Protein AF-A0A7C5LNJ9-F1 (afdb_monomer_lite)

pLDDT: mean 78.67, std 21.09, range [28.84, 98.12]

Sequence (263 aa):
MKFLCVFLTMMSAAAIAAPLPAHPRLLLDQQDIQALQQRIAQQPWKETWAACKKVVDKSLSQPVELPPRGGNWSHNYVCPQHGGRVASQSLSEASWLIPMAQGTDLIWDVLPADQRRAVEEKLFRPTLNVVILSSTRGIHNIRCWLNSAIGSVECLLGNERLIQMAIDDPKRGFRQQIQQGVRDDGMWFEGAGGYHFYTIRGLWPLAEAARLGGAIFTYLVGQFVDRTGYVPVFGAVGLLAVVACFGLFTLVGRVERMELPRL

Structure (mmCIF, N/CA/C/O backbone):
data_AF-A0A7C5LNJ9-F1
#
_entry.id   AF-A0A7C5LNJ9-F1
#
loop_
_atom_site.group_PDB
_atom_site.id
_atom_site.type_symbol
_atom_site.label_atom_id
_atom_site.label_alt_id
_atom_site.label_comp_id
_atom_site.label_asym_id
_atom_site.label_entity_id
_atom_site.label_seq_id
_atom_site.pdbx_PDB_ins_code
_atom_site.Cartn_x
_atom_site.Cartn_y
_atom_site.Cartn_z
_atom_site.occupancy
_atom_site.B_iso_or_equiv
_atom_site.auth_seq_id
_atom_site.auth_comp_id
_atom_site.auth_asym_id
_atom_site.auth_atom_id
_atom_site.pdbx_PDB_model_num
ATOM 1 N N . MET A 1 1 ? -7.351 -23.257 -39.198 1.00 39.72 1 MET A N 1
ATOM 2 C CA . MET A 1 1 ? -6.298 -22.984 -38.187 1.00 39.72 1 MET A CA 1
ATOM 3 C C . MET A 1 1 ? -6.013 -21.499 -37.946 1.00 39.72 1 MET A C 1
ATOM 5 O O . MET A 1 1 ? -5.884 -21.143 -36.788 1.00 39.72 1 MET A O 1
ATOM 9 N N . LYS A 1 2 ? -5.979 -20.606 -38.952 1.00 29.70 2 LYS A N 1
ATOM 10 C CA . LYS A 1 2 ? -5.755 -19.157 -38.713 1.00 29.70 2 LYS A CA 1
ATOM 11 C C . LYS A 1 2 ? -6.945 -18.402 -38.084 1.00 29.70 2 LYS A C 1
ATOM 13 O O . LYS A 1 2 ? -6.723 -17.462 -37.337 1.00 29.70 2 LYS A O 1
ATOM 18 N N . PHE A 1 3 ? -8.184 -18.857 -38.294 1.00 28.84 3 PHE A N 1
ATOM 19 C CA . PHE A 1 3 ? -9.383 -18.250 -37.685 1.00 28.84 3 PHE A CA 1
ATOM 20 C C . PHE A 1 3 ? -9.575 -18.583 -36.193 1.00 28.84 3 PHE A C 1
ATOM 22 O O . PHE A 1 3 ? -10.182 -17.803 -35.467 1.00 28.84 3 PHE A O 1
ATOM 29 N N . LEU A 1 4 ? -9.004 -19.694 -35.709 1.00 29.72 4 LEU A N 1
ATOM 30 C CA . LEU A 1 4 ? -9.118 -20.111 -34.305 1.00 29.72 4 LEU A CA 1
ATOM 31 C C . LEU A 1 4 ? -8.190 -19.288 -33.387 1.00 29.72 4 LEU A C 1
ATOM 33 O O . LEU A 1 4 ? -8.559 -18.975 -32.262 1.00 29.72 4 LEU A O 1
ATOM 37 N N . CYS A 1 5 ? -7.025 -18.853 -33.889 1.00 30.41 5 CYS A N 1
ATOM 38 C CA . CYS A 1 5 ? -6.107 -17.978 -33.147 1.00 30.41 5 CYS A CA 1
ATOM 39 C C . CYS A 1 5 ? -6.650 -16.559 -32.930 1.00 30.41 5 CYS A C 1
ATOM 41 O O . CYS A 1 5 ? -6.329 -15.953 -31.911 1.00 30.41 5 CYS A O 1
ATOM 43 N N . VAL A 1 6 ? -7.471 -16.038 -33.850 1.00 33.22 6 VAL A N 1
ATOM 44 C CA . VAL A 1 6 ? -8.041 -14.679 -33.757 1.00 33.22 6 VAL A CA 1
ATOM 45 C C . VAL A 1 6 ? -9.213 -14.629 -32.767 1.00 33.22 6 VAL A C 1
ATOM 47 O O . VAL A 1 6 ? -9.367 -13.654 -32.039 1.00 33.22 6 VAL A O 1
ATOM 50 N N . PHE A 1 7 ? -9.991 -15.710 -32.654 1.00 30.66 7 PHE A N 1
ATOM 51 C CA . PHE A 1 7 ? -11.076 -15.802 -31.668 1.00 30.66 7 PHE A CA 1
ATOM 52 C C . PHE A 1 7 ? -10.556 -15.990 -30.228 1.00 30.66 7 PHE A C 1
ATOM 54 O O . PHE A 1 7 ? -11.103 -15.420 -29.285 1.00 30.66 7 PHE A O 1
ATOM 61 N N . LEU A 1 8 ? -9.448 -16.723 -30.052 1.00 31.28 8 LEU A N 1
ATOM 62 C CA . LEU A 1 8 ? -8.811 -16.945 -28.745 1.00 31.28 8 LEU A CA 1
ATOM 63 C C . LEU A 1 8 ? -8.083 -15.711 -28.191 1.00 31.28 8 LEU A C 1
ATOM 65 O O . LEU A 1 8 ? -8.038 -15.530 -26.976 1.00 31.28 8 LEU A O 1
ATOM 69 N N . THR A 1 9 ? -7.572 -14.825 -29.053 1.00 31.84 9 THR A N 1
ATOM 70 C CA . THR A 1 9 ? -7.024 -13.533 -28.599 1.00 31.84 9 THR A CA 1
ATOM 71 C C . THR A 1 9 ? -8.123 -12.581 -28.123 1.00 31.84 9 THR A C 1
ATOM 73 O O . THR A 1 9 ? -7.869 -11.776 -27.232 1.00 31.84 9 THR A O 1
ATOM 76 N N . MET A 1 10 ? -9.356 -12.711 -28.628 1.00 29.50 10 MET A N 1
ATOM 77 C CA . MET A 1 10 ? -10.491 -11.909 -28.158 1.00 29.50 10 MET A CA 1
ATOM 78 C C . MET A 1 10 ? -11.104 -12.406 -26.841 1.00 29.50 10 MET A C 1
ATOM 80 O O . MET A 1 10 ? -11.533 -11.582 -26.040 1.00 29.50 10 MET A O 1
ATOM 84 N N . MET A 1 11 ? -11.086 -13.711 -26.542 1.00 30.23 11 MET A N 1
ATOM 85 C CA . MET A 1 11 ? -11.592 -14.212 -25.249 1.00 30.23 11 MET A CA 1
ATOM 86 C C . MET A 1 11 ? -10.599 -14.066 -24.087 1.00 30.23 11 MET A C 1
ATOM 88 O O . MET A 1 11 ? -11.022 -14.013 -22.937 1.00 30.23 11 MET A O 1
ATOM 92 N N . SER A 1 12 ? -9.299 -13.904 -24.363 1.00 35.78 12 SER A N 1
ATOM 93 C CA . SER A 1 12 ? -8.329 -13.436 -23.357 1.00 35.78 12 SER A CA 1
ATOM 94 C C . SER A 1 12 ? -8.538 -11.964 -22.974 1.00 35.78 12 SER A C 1
ATOM 96 O O . SER A 1 12 ? -8.048 -11.538 -21.931 1.00 35.78 12 SER A O 1
ATOM 98 N N . ALA A 1 13 ? -9.230 -11.185 -23.810 1.00 32.00 13 ALA A N 1
ATOM 99 C CA . ALA A 1 13 ? -9.479 -9.759 -23.598 1.00 32.00 13 ALA A CA 1
ATOM 100 C C . ALA A 1 13 ? -10.818 -9.475 -22.892 1.00 32.00 13 ALA A C 1
ATOM 102 O O . ALA A 1 13 ? -11.134 -8.321 -22.621 1.00 32.00 13 ALA A O 1
ATOM 103 N N . ALA A 1 14 ? -11.593 -10.515 -22.576 1.00 34.47 14 ALA A N 1
ATOM 104 C CA . ALA A 1 14 ? -12.888 -10.401 -21.918 1.00 34.47 14 ALA A CA 1
ATOM 105 C C . ALA A 1 14 ? -12.981 -11.319 -20.692 1.00 34.47 14 ALA A C 1
ATOM 107 O O . ALA A 1 14 ? -14.013 -11.934 -20.433 1.00 34.47 14 ALA A O 1
ATOM 108 N N . ALA A 1 15 ? -11.925 -11.368 -19.876 1.00 39.75 15 ALA A N 1
ATOM 109 C CA . ALA A 1 15 ? -12.198 -11.376 -18.448 1.00 39.75 15 ALA A CA 1
ATOM 110 C C . ALA A 1 15 ? -12.811 -10.002 -18.171 1.00 39.75 15 ALA A C 1
ATOM 112 O O . ALA A 1 15 ? -12.084 -9.020 -18.044 1.00 39.75 15 ALA A O 1
ATOM 113 N N . ILE A 1 16 ? -14.145 -9.908 -18.204 1.00 39.12 16 ILE A N 1
ATOM 114 C CA . ILE A 1 16 ? -14.845 -8.778 -17.596 1.00 39.12 16 ILE A CA 1
ATOM 115 C C . ILE A 1 16 ? -14.271 -8.734 -16.188 1.00 39.12 16 ILE A C 1
ATOM 117 O O . ILE A 1 16 ? -14.499 -9.667 -15.414 1.00 39.12 16 ILE A O 1
ATOM 121 N N . ALA A 1 17 ? -13.407 -7.754 -15.920 1.00 54.16 17 ALA A N 1
ATOM 122 C CA . ALA A 1 17 ? -12.852 -7.563 -14.600 1.00 54.16 17 ALA A CA 1
ATOM 123 C C . ALA A 1 17 ? -14.065 -7.469 -13.682 1.00 54.16 17 ALA A C 1
ATOM 125 O O . ALA A 1 17 ? -14.939 -6.621 -13.879 1.00 54.16 17 ALA A O 1
ATOM 126 N N . ALA A 1 18 ? -14.212 -8.451 -12.792 1.00 60.34 18 ALA A N 1
ATOM 127 C CA . ALA A 1 18 ? -15.283 -8.396 -11.821 1.00 60.34 18 ALA A CA 1
ATOM 128 C C . ALA A 1 18 ? -15.135 -7.051 -11.097 1.00 60.34 18 ALA A C 1
ATOM 130 O O . ALA A 1 18 ? -14.002 -6.690 -10.757 1.00 60.34 18 ALA A O 1
ATOM 131 N N . PRO A 1 19 ? -16.229 -6.294 -10.906 1.00 73.44 19 PRO A N 1
ATOM 132 C CA . PRO A 1 19 ? -16.136 -5.015 -10.228 1.00 73.44 19 PRO A CA 1
ATOM 133 C C . PRO A 1 19 ? -15.469 -5.234 -8.871 1.00 73.44 19 PRO A C 1
ATOM 135 O O . PRO A 1 19 ? -15.757 -6.221 -8.186 1.00 73.44 19 PRO A O 1
ATOM 138 N N . LEU A 1 20 ? -14.561 -4.329 -8.499 1.00 85.25 20 LEU A N 1
ATOM 139 C CA . LEU A 1 20 ? -13.867 -4.419 -7.218 1.00 85.25 20 LEU A CA 1
ATOM 140 C C . LEU A 1 20 ? -14.896 -4.547 -6.070 1.00 85.25 20 LEU A C 1
ATOM 142 O O . LEU A 1 20 ? -15.899 -3.824 -6.091 1.00 85.25 20 LEU A O 1
ATOM 146 N N . PRO A 1 21 ? -14.659 -5.406 -5.059 1.00 89.88 21 PRO A N 1
ATOM 147 C CA . PRO A 1 21 ? -15.588 -5.619 -3.939 1.00 89.88 21 PRO A CA 1
ATOM 148 C C . PRO A 1 21 ? -15.904 -4.349 -3.144 1.00 89.88 21 PRO A C 1
ATOM 150 O O . PRO A 1 21 ? -15.261 -3.328 -3.333 1.00 89.88 21 PRO A O 1
ATOM 153 N N . ALA A 1 22 ? -16.878 -4.370 -2.237 1.00 92.31 22 ALA A N 1
ATOM 154 C CA . ALA A 1 22 ? -17.126 -3.212 -1.371 1.00 92.31 22 ALA A CA 1
ATOM 155 C C . ALA A 1 22 ? -15.908 -2.891 -0.481 1.00 92.31 22 ALA A C 1
ATOM 157 O O . ALA A 1 22 ? -15.081 -3.763 -0.220 1.00 92.31 22 ALA A O 1
ATOM 158 N N . HIS A 1 23 ? -15.806 -1.644 -0.020 1.00 94.56 23 HIS A N 1
ATOM 159 C CA . HIS A 1 23 ? -14.820 -1.275 0.991 1.00 94.56 23 HIS A CA 1
ATOM 160 C C . HIS A 1 23 ? -15.184 -1.895 2.355 1.00 94.56 23 HIS A C 1
ATOM 162 O O . HIS A 1 23 ? -16.368 -2.098 2.630 1.00 94.56 23 HIS A O 1
ATOM 168 N N . PRO A 1 24 ? -14.198 -2.171 3.223 1.00 96.19 24 PRO A N 1
ATOM 169 C CA . PRO A 1 24 ? -12.765 -2.147 2.941 1.00 96.19 24 PRO A CA 1
ATOM 170 C C . PRO A 1 24 ? -12.332 -3.358 2.100 1.00 96.19 24 PRO A C 1
ATOM 172 O O . PRO A 1 24 ? -12.952 -4.418 2.136 1.00 96.19 24 PRO A O 1
ATOM 175 N N . ARG A 1 25 ? -11.283 -3.171 1.298 1.00 94.38 25 ARG A N 1
ATOM 176 C CA . ARG A 1 25 ? -10.796 -4.149 0.306 1.00 94.38 25 ARG A CA 1
ATOM 177 C C . ARG A 1 25 ? -9.285 -4.122 0.079 1.00 94.38 25 ARG A C 1
ATOM 179 O O . ARG A 1 25 ? -8.807 -4.717 -0.885 1.00 94.38 25 ARG A O 1
ATOM 186 N N . LEU A 1 26 ? -8.524 -3.404 0.906 1.00 94.62 26 LEU A N 1
ATOM 187 C CA . LEU A 1 26 ? -7.066 -3.321 0.768 1.00 94.62 26 LEU A CA 1
ATOM 188 C C . LEU A 1 26 ? -6.322 -4.253 1.716 1.00 94.62 26 LEU A C 1
ATOM 190 O O . LEU A 1 26 ? -5.523 -5.074 1.276 1.00 94.62 26 LEU A O 1
ATOM 194 N N . LEU A 1 27 ? -6.534 -4.076 3.020 1.00 93.31 27 LEU A N 1
ATOM 195 C CA . LEU A 1 27 ? -5.841 -4.839 4.063 1.00 93.31 27 LEU A CA 1
ATOM 196 C C . LEU A 1 27 ? -6.751 -5.881 4.712 1.00 93.31 27 LEU A C 1
ATOM 198 O O . LEU A 1 27 ? -6.284 -6.951 5.085 1.00 93.31 27 LEU A O 1
ATOM 202 N N . LEU A 1 28 ? -8.022 -5.527 4.883 1.00 93.12 28 LEU A N 1
ATOM 203 C CA . LEU A 1 28 ? -9.054 -6.328 5.524 1.00 93.12 28 LEU A CA 1
ATOM 204 C C . LEU A 1 28 ? -10.323 -6.170 4.697 1.00 93.12 28 LEU A C 1
ATOM 206 O O . LEU A 1 28 ? -10.587 -5.071 4.208 1.00 93.12 28 LEU A O 1
ATOM 210 N N . ASP A 1 29 ? -11.108 -7.231 4.592 1.00 93.38 29 ASP A N 1
ATOM 211 C CA . ASP A 1 29 ? -12.514 -7.119 4.224 1.00 93.38 29 ASP A CA 1
ATOM 212 C C . ASP A 1 29 ? -13.430 -7.082 5.464 1.00 93.38 29 ASP A C 1
ATOM 214 O O . ASP A 1 29 ? -12.991 -7.058 6.621 1.00 93.38 29 ASP A O 1
ATOM 218 N N . GLN A 1 30 ? -14.742 -7.061 5.231 1.00 91.94 30 GLN A N 1
ATOM 219 C CA . GLN A 1 30 ? -15.727 -7.042 6.309 1.00 91.94 30 GLN A CA 1
ATOM 220 C C . GLN A 1 30 ? -15.689 -8.308 7.186 1.00 91.94 30 GLN A C 1
ATOM 222 O O . GLN A 1 30 ? -15.983 -8.227 8.383 1.00 91.94 30 GLN A O 1
ATOM 227 N N . GLN A 1 31 ? -15.339 -9.467 6.619 1.00 92.06 31 GLN A N 1
ATOM 228 C CA . GLN A 1 31 ? -15.215 -10.722 7.364 1.00 92.06 31 GLN A CA 1
ATOM 229 C C . GLN A 1 31 ? -13.959 -10.694 8.235 1.00 92.06 31 GLN A C 1
ATOM 231 O O . GLN A 1 31 ? -14.024 -11.034 9.418 1.00 92.06 31 GLN A O 1
ATOM 236 N N . ASP A 1 32 ? -12.846 -10.203 7.689 1.00 93.12 32 ASP A N 1
ATOM 237 C CA . ASP A 1 32 ? -11.594 -10.003 8.411 1.00 93.12 32 ASP A CA 1
ATOM 238 C C . ASP A 1 32 ? -11.789 -9.061 9.612 1.00 93.12 32 ASP A C 1
ATOM 240 O O . ASP A 1 32 ? -11.295 -9.340 10.707 1.00 93.12 32 ASP A O 1
ATOM 244 N N . ILE A 1 33 ? -12.566 -7.979 9.459 1.00 94.31 33 ILE A N 1
ATOM 245 C CA . ILE A 1 33 ? -12.902 -7.065 10.565 1.00 94.31 33 ILE A CA 1
ATOM 246 C C . ILE A 1 33 ? -13.693 -7.780 11.664 1.00 94.31 33 ILE A C 1
ATOM 248 O O . ILE A 1 33 ? -13.371 -7.632 12.845 1.00 94.31 33 ILE A O 1
ATOM 252 N N . GLN A 1 34 ? -14.713 -8.561 11.303 1.00 94.88 34 GLN A N 1
ATOM 253 C CA . GLN A 1 34 ? -15.512 -9.313 12.276 1.00 94.88 34 GLN A CA 1
ATOM 254 C C . GLN A 1 34 ? -14.654 -10.343 13.024 1.00 94.88 34 GLN A C 1
ATOM 256 O O . GLN A 1 34 ? -14.719 -10.437 14.253 1.00 94.88 34 GLN A O 1
ATOM 261 N N . ALA A 1 35 ? -13.800 -11.073 12.303 1.00 94.44 35 ALA A N 1
ATOM 262 C CA . ALA A 1 35 ? -12.869 -12.030 12.890 1.00 94.44 35 ALA A CA 1
ATOM 263 C C . ALA A 1 35 ? -11.857 -11.339 13.821 1.00 94.44 35 ALA A C 1
ATOM 265 O O . ALA A 1 35 ? -11.581 -11.826 14.922 1.00 94.44 35 ALA A O 1
ATOM 266 N N . LEU A 1 36 ? -11.342 -10.170 13.424 1.00 94.12 36 LEU A N 1
ATOM 267 C CA . LEU A 1 36 ? -10.431 -9.378 14.243 1.00 94.12 36 LEU A CA 1
ATOM 268 C C . LEU A 1 36 ? -11.104 -8.921 15.540 1.00 94.12 36 LEU A C 1
ATOM 270 O O . LEU A 1 36 ? -10.515 -9.091 16.605 1.00 94.12 36 LEU A O 1
ATOM 274 N N . GLN A 1 37 ? -12.339 -8.412 15.476 1.00 95.38 37 GLN A N 1
ATOM 275 C CA . GLN A 1 37 ? -13.115 -7.995 16.652 1.00 95.38 37 GLN A CA 1
ATOM 276 C C . GLN A 1 37 ? -13.315 -9.137 17.657 1.00 95.38 37 GLN A C 1
ATOM 278 O O . GLN A 1 37 ? -13.164 -8.938 18.864 1.00 95.38 37 GLN A O 1
ATOM 283 N N . GLN A 1 38 ? -13.602 -10.346 17.171 1.00 95.31 38 GLN A N 1
ATOM 284 C CA . GLN A 1 38 ? -13.718 -11.528 18.027 1.00 95.31 38 GLN A CA 1
ATOM 285 C C . GLN A 1 38 ? -12.373 -11.894 18.663 1.00 95.31 38 GLN A C 1
ATOM 287 O O . GLN A 1 38 ? -12.304 -12.176 19.860 1.00 95.31 38 GLN A O 1
ATOM 292 N N . ARG A 1 39 ? -11.290 -11.848 17.881 1.00 95.06 39 ARG A N 1
ATOM 293 C CA . ARG A 1 39 ? -9.946 -12.211 18.337 1.00 95.06 39 ARG A CA 1
ATOM 294 C C . ARG A 1 39 ? -9.413 -11.258 19.402 1.00 95.06 39 ARG A C 1
ATOM 296 O O . ARG A 1 39 ? -8.892 -11.722 20.410 1.00 95.06 39 ARG A O 1
ATOM 303 N N . ILE A 1 40 ? -9.567 -9.945 19.218 1.00 95.94 40 ILE A N 1
ATOM 304 C CA . ILE A 1 40 ? -9.085 -8.938 20.183 1.00 95.94 40 ILE A CA 1
ATOM 305 C C . ILE A 1 40 ? -9.866 -8.945 21.501 1.00 95.94 40 ILE A C 1
ATOM 307 O O . ILE A 1 40 ? -9.401 -8.384 22.487 1.00 95.94 40 ILE A O 1
ATOM 311 N N . ALA A 1 41 ? -11.042 -9.576 21.552 1.00 94.19 41 ALA A N 1
ATOM 312 C CA . ALA A 1 41 ? -11.776 -9.760 22.800 1.00 94.19 41 ALA A CA 1
ATOM 313 C C . ALA A 1 41 ? -11.189 -10.887 23.675 1.00 94.19 41 ALA A C 1
ATOM 315 O O . ALA A 1 41 ? -11.512 -10.971 24.863 1.00 94.19 41 ALA A O 1
ATOM 316 N N . GLN A 1 42 ? -10.329 -11.740 23.107 1.00 94.81 42 GLN A N 1
ATOM 317 C CA . GLN A 1 42 ? -9.799 -12.951 23.734 1.00 94.81 42 GLN A CA 1
ATOM 318 C C . GLN A 1 42 ? -8.306 -12.829 24.076 1.00 94.81 42 GLN A C 1
ATOM 320 O O . GLN A 1 42 ? -7.551 -12.071 23.467 1.00 94.81 42 GLN A O 1
ATOM 325 N N . GLN A 1 43 ? -7.861 -13.609 25.059 1.00 92.62 43 GLN A N 1
ATOM 326 C CA . GLN A 1 43 ? -6.449 -13.733 25.433 1.00 92.62 43 GLN A CA 1
ATOM 327 C C . GLN A 1 43 ? -5.653 -14.477 24.340 1.00 92.62 43 GLN A C 1
ATOM 329 O O . GLN A 1 43 ? -6.191 -15.414 23.748 1.00 92.62 43 GLN A O 1
ATOM 334 N N . PRO A 1 44 ? -4.386 -14.114 24.058 1.00 90.31 44 PRO A N 1
ATOM 335 C CA . PRO A 1 44 ? -3.597 -13.033 24.670 1.00 90.31 44 PRO A CA 1
ATOM 336 C C . PRO A 1 44 ? -3.767 -11.662 23.976 1.00 90.31 44 PRO A C 1
ATOM 338 O O . PRO A 1 44 ? -3.035 -10.717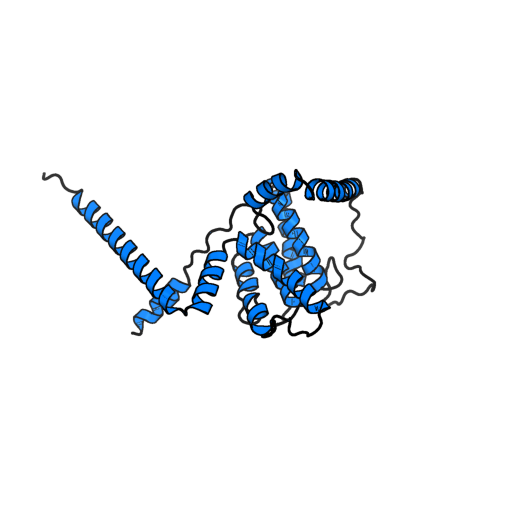 24.257 1.00 90.31 44 PRO A O 1
ATOM 341 N N . TRP A 1 45 ? -4.679 -11.551 23.005 1.00 95.12 45 TRP A N 1
ATOM 342 C CA . TRP A 1 45 ? -4.801 -10.375 22.134 1.00 95.12 45 TRP A CA 1
ATOM 343 C C . TRP A 1 45 ? -5.497 -9.189 22.801 1.00 95.12 45 TRP A C 1
ATOM 345 O O . TRP A 1 45 ? -5.279 -8.053 22.381 1.00 95.12 45 TRP A O 1
ATOM 355 N N . LYS A 1 46 ? -6.296 -9.427 23.844 1.00 95.50 46 LYS A N 1
ATOM 356 C CA . LYS A 1 46 ? -7.000 -8.387 24.604 1.00 95.50 46 LYS A CA 1
ATOM 357 C C . LYS A 1 46 ? -6.049 -7.345 25.195 1.00 95.50 46 LYS A C 1
ATOM 359 O O . LYS A 1 46 ? -6.298 -6.145 25.090 1.00 95.50 46 LYS A O 1
ATOM 364 N N . GLU A 1 47 ? -4.935 -7.789 25.761 1.00 94.50 47 GLU 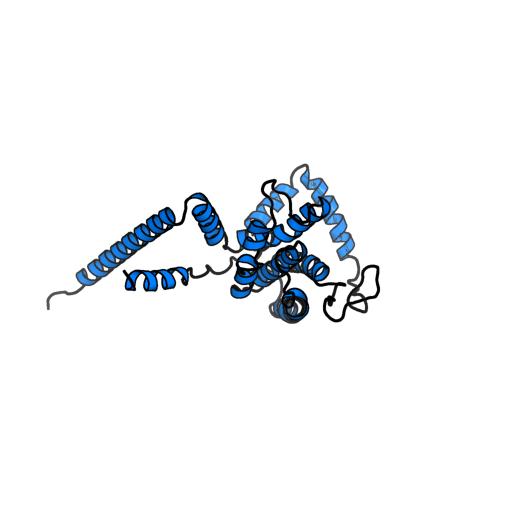A N 1
ATOM 365 C CA . GLU A 1 47 ? -3.903 -6.951 26.372 1.00 94.50 47 GLU A CA 1
ATOM 366 C C . GLU A 1 47 ? -3.146 -6.174 25.299 1.00 94.50 47 GLU A C 1
ATOM 368 O O . GLU A 1 47 ? -2.945 -4.965 25.430 1.00 94.50 47 GLU A O 1
ATOM 373 N N . THR A 1 48 ? -2.770 -6.853 24.210 1.00 94.50 48 THR A N 1
ATOM 374 C CA . THR A 1 48 ? -2.113 -6.224 23.059 1.00 94.50 48 THR A CA 1
ATOM 375 C C . THR A 1 48 ? -2.998 -5.139 22.453 1.00 94.50 48 THR A C 1
ATOM 377 O O . THR A 1 48 ? -2.530 -4.027 22.213 1.00 94.50 48 THR A O 1
ATOM 380 N N . TRP A 1 49 ? -4.290 -5.418 22.273 1.00 95.50 49 TRP A N 1
ATOM 381 C CA . TRP A 1 49 ? -5.254 -4.450 21.764 1.00 95.50 49 TRP A CA 1
ATOM 382 C C . TRP A 1 49 ? -5.411 -3.251 22.699 1.00 95.50 49 TRP A C 1
ATOM 384 O O . TRP A 1 49 ? -5.351 -2.113 22.239 1.00 95.50 49 TRP A O 1
ATOM 394 N N . ALA A 1 50 ? -5.550 -3.477 24.009 1.00 95.44 50 ALA A N 1
ATOM 395 C CA . ALA A 1 50 ? -5.644 -2.394 24.986 1.00 95.44 50 ALA A CA 1
ATOM 396 C C . ALA A 1 50 ? -4.398 -1.489 24.964 1.00 95.44 50 ALA A C 1
ATOM 398 O O . ALA A 1 50 ? -4.521 -0.261 25.007 1.00 95.44 50 ALA A O 1
ATOM 399 N N . ALA A 1 51 ? -3.204 -2.078 24.837 1.00 94.69 51 ALA A N 1
ATOM 400 C CA . ALA A 1 51 ? -1.954 -1.334 24.709 1.00 94.69 51 ALA A CA 1
ATOM 401 C C . ALA A 1 51 ? -1.903 -0.508 23.411 1.00 94.69 51 ALA A C 1
ATOM 403 O O . ALA A 1 51 ? -1.608 0.687 23.463 1.00 94.69 51 ALA A O 1
ATOM 404 N N . CYS A 1 52 ? -2.249 -1.104 22.265 1.00 94.75 52 CYS A N 1
ATOM 405 C CA . CYS A 1 52 ? -2.322 -0.399 20.982 1.00 94.75 52 CYS A CA 1
ATOM 406 C C . CYS A 1 52 ? -3.347 0.741 21.016 1.00 94.75 52 CYS A C 1
ATOM 408 O O . CYS A 1 52 ? -3.031 1.865 20.626 1.00 94.75 52 CYS A O 1
ATOM 410 N N . LYS A 1 53 ? -4.550 0.485 21.542 1.00 95.50 53 LYS A N 1
ATOM 411 C CA . LYS A 1 53 ? -5.614 1.486 21.652 1.00 95.50 53 LYS A CA 1
ATOM 412 C C . LYS A 1 53 ? -5.170 2.681 22.492 1.00 95.50 53 LYS A C 1
ATOM 414 O O . LYS A 1 53 ? -5.396 3.814 22.088 1.00 95.50 53 LYS A O 1
ATOM 419 N N . LYS A 1 54 ? -4.465 2.455 23.605 1.00 96.19 54 LYS A N 1
ATOM 420 C CA . LYS A 1 54 ? -3.933 3.541 24.443 1.00 96.19 54 LYS A CA 1
ATOM 421 C C . LYS A 1 54 ? -2.965 4.457 23.684 1.00 96.19 54 LYS A C 1
ATOM 423 O O . LYS A 1 54 ? -2.961 5.663 23.924 1.00 96.19 54 LYS A O 1
ATOM 428 N N . VAL A 1 55 ? -2.147 3.908 22.782 1.00 95.44 55 VAL A N 1
ATOM 429 C CA . VAL A 1 55 ? -1.251 4.708 21.927 1.00 95.44 55 VAL A CA 1
ATOM 430 C C . VAL A 1 55 ? -2.066 5.565 20.960 1.00 95.44 55 VAL A C 1
ATOM 432 O O . VAL A 1 55 ? -1.820 6.765 20.870 1.00 95.44 55 VAL A O 1
ATOM 435 N N . VAL A 1 56 ? -3.067 4.975 20.304 1.00 93.81 56 VAL A N 1
ATOM 436 C CA . VAL A 1 56 ? -3.945 5.688 19.364 1.00 93.81 56 VAL A CA 1
ATOM 437 C C . VAL A 1 56 ? -4.752 6.780 20.069 1.00 93.81 56 VAL A C 1
ATOM 439 O O . VAL A 1 56 ? -4.734 7.920 19.619 1.00 93.81 56 VAL A O 1
ATOM 442 N N . ASP A 1 57 ? -5.391 6.477 21.202 1.00 95.81 57 ASP A N 1
ATOM 443 C CA . ASP A 1 57 ? -6.171 7.444 21.989 1.00 95.81 57 ASP A CA 1
ATOM 444 C C . ASP A 1 57 ? -5.305 8.642 22.413 1.00 95.81 57 ASP A C 1
ATOM 446 O O . ASP A 1 57 ? -5.735 9.794 22.339 1.00 95.81 57 ASP A O 1
ATOM 450 N N . LYS A 1 58 ? -4.051 8.382 22.812 1.00 94.75 58 LYS A N 1
ATOM 451 C CA . LYS A 1 58 ? -3.090 9.445 23.116 1.00 94.75 58 LYS A CA 1
ATOM 452 C C . LYS A 1 58 ? -2.799 10.294 21.879 1.00 94.75 58 LYS A C 1
ATOM 454 O O . LYS A 1 58 ? -2.846 11.516 21.983 1.00 94.75 58 LYS A O 1
ATOM 459 N N . SER A 1 59 ? -2.515 9.689 20.728 1.00 89.81 59 SER A N 1
ATOM 460 C CA . SER A 1 59 ? -2.267 10.431 19.485 1.00 89.81 59 SER A CA 1
ATOM 461 C C . SER A 1 59 ? -3.474 11.250 19.017 1.00 89.81 59 SER A C 1
ATOM 463 O O . SER A 1 59 ? -3.285 12.367 18.555 1.00 89.81 59 SER A O 1
ATOM 465 N N . LEU A 1 60 ? -4.704 10.757 19.193 1.00 92.06 60 LEU A N 1
ATOM 466 C CA . LEU A 1 60 ? -5.930 11.487 18.837 1.00 92.06 60 LEU A CA 1
ATOM 467 C C . LEU A 1 60 ? -6.157 12.741 19.695 1.00 92.06 60 LEU A C 1
ATOM 469 O O . LEU A 1 60 ? -6.824 13.671 19.255 1.00 92.06 60 LEU A O 1
ATOM 473 N N . SER A 1 61 ? -5.605 12.773 20.912 1.00 91.75 61 SER A N 1
ATOM 474 C CA . SER A 1 61 ? -5.660 13.952 21.790 1.00 91.75 61 SER A CA 1
ATOM 475 C C . SER A 1 61 ? -4.683 15.064 21.390 1.00 91.75 61 SER A C 1
ATOM 477 O O . SER A 1 61 ? -4.778 16.177 21.905 1.00 91.75 61 SER A O 1
ATOM 479 N N . GLN A 1 62 ? -3.734 14.776 20.495 1.00 90.25 62 GLN A N 1
ATOM 480 C CA . GLN A 1 62 ? -2.736 15.737 20.039 1.00 90.25 62 GLN A CA 1
ATOM 481 C C . GLN A 1 62 ? -3.244 16.500 18.806 1.00 90.25 62 GLN A C 1
ATOM 483 O O . GLN A 1 62 ? -3.894 15.903 17.945 1.00 90.25 62 GLN A O 1
ATOM 488 N N . PRO A 1 63 ? -2.950 17.808 18.683 1.00 89.31 63 PRO A N 1
ATOM 489 C CA . PRO A 1 63 ? -3.275 18.546 17.472 1.00 89.31 63 PRO A CA 1
ATOM 490 C C . PRO A 1 63 ? -2.527 17.951 16.272 1.00 89.31 63 PRO A C 1
ATOM 492 O O . PRO A 1 63 ? -1.359 17.570 16.370 1.00 89.31 63 PRO A O 1
ATOM 495 N N . VAL A 1 64 ? -3.200 17.888 15.122 1.00 84.12 64 VAL A N 1
ATOM 496 C CA . VAL A 1 64 ? -2.557 17.501 13.862 1.00 84.12 64 VAL A CA 1
ATOM 497 C C . VAL A 1 64 ? -1.771 18.700 13.341 1.00 84.12 64 VAL A C 1
ATOM 499 O O . VAL A 1 64 ? -2.318 19.582 12.682 1.00 84.12 64 VAL A O 1
ATOM 502 N N . GLU A 1 65 ? -0.478 18.735 13.647 1.00 81.12 65 GLU A N 1
ATOM 503 C CA . GLU A 1 65 ? 0.446 19.744 13.135 1.00 81.12 65 GLU A CA 1
ATOM 504 C C . GLU A 1 65 ? 1.192 19.201 11.916 1.00 81.12 65 GLU A C 1
ATOM 506 O O . GLU A 1 65 ? 1.988 18.263 12.006 1.00 81.12 65 GLU A O 1
ATOM 511 N N . LEU A 1 66 ? 0.930 19.794 10.751 1.00 72.44 66 LEU A N 1
ATOM 512 C CA . LEU A 1 66 ? 1.702 19.505 9.549 1.00 72.44 66 LEU A CA 1
ATOM 513 C C . LEU A 1 66 ? 2.983 20.349 9.552 1.00 72.44 66 LEU A C 1
ATOM 515 O O . LEU A 1 66 ? 2.927 21.540 9.872 1.00 72.44 66 LEU A O 1
ATOM 519 N N . PRO A 1 67 ? 4.140 19.778 9.172 1.00 69.00 67 PRO A N 1
ATOM 520 C CA . PRO A 1 67 ? 5.360 20.558 9.049 1.00 69.00 67 PRO A CA 1
ATOM 521 C C . PRO A 1 67 ? 5.174 21.668 7.999 1.00 69.00 67 PRO A C 1
ATOM 523 O O . PRO A 1 67 ? 4.480 21.466 7.000 1.00 69.00 67 PRO A O 1
ATOM 526 N N . PRO A 1 68 ? 5.841 22.825 8.160 1.00 66.75 68 PRO A N 1
ATOM 527 C CA . PRO A 1 68 ? 5.653 23.984 7.281 1.00 66.75 68 PRO A CA 1
ATOM 528 C C . PRO A 1 68 ? 6.133 23.748 5.840 1.00 66.75 68 PRO A C 1
ATOM 530 O O . PRO A 1 68 ? 5.869 24.558 4.955 1.00 66.75 68 PRO A O 1
ATOM 533 N N . ARG A 1 69 ? 6.867 22.656 5.593 1.00 63.94 69 ARG A N 1
ATOM 534 C CA . ARG A 1 69 ? 7.322 22.230 4.269 1.00 63.94 69 ARG A CA 1
ATOM 535 C C . ARG A 1 69 ? 7.356 20.710 4.170 1.00 63.94 69 ARG A C 1
ATOM 537 O O . ARG A 1 69 ? 7.576 20.015 5.161 1.00 63.94 69 ARG A O 1
ATOM 544 N N . GLY A 1 70 ? 7.192 20.225 2.947 1.00 59.19 70 GLY A N 1
ATOM 545 C CA . GLY A 1 70 ? 7.344 18.823 2.594 1.00 59.19 70 GLY A CA 1
ATOM 546 C C . GLY A 1 70 ? 8.796 18.330 2.640 1.00 59.19 70 GLY A C 1
ATOM 547 O O . GLY A 1 70 ? 9.725 19.115 2.438 1.00 59.19 70 GLY A O 1
ATOM 548 N N . GLY A 1 71 ? 8.986 17.033 2.901 1.00 59.88 71 GLY A N 1
ATOM 549 C CA . GLY A 1 71 ? 10.282 16.356 2.878 1.00 59.88 71 GLY A CA 1
ATOM 550 C C . GLY A 1 71 ? 11.135 16.591 4.126 1.00 59.88 71 GLY A C 1
ATOM 551 O O . GLY A 1 71 ? 11.994 17.468 4.124 1.00 59.88 71 GLY A O 1
ATOM 552 N N . ASN A 1 72 ? 10.965 15.760 5.163 1.00 50.59 72 ASN A N 1
ATOM 553 C CA . ASN A 1 72 ? 11.903 15.732 6.292 1.00 50.59 72 ASN A CA 1
ATOM 554 C C . ASN A 1 72 ? 12.213 14.312 6.822 1.00 50.59 72 ASN A C 1
ATOM 556 O O . ASN A 1 72 ? 11.355 13.642 7.389 1.00 50.59 72 ASN A O 1
ATOM 560 N N . TRP A 1 73 ? 13.486 13.911 6.678 1.00 40.78 73 TRP A N 1
ATOM 561 C CA . TRP A 1 73 ? 14.280 13.019 7.549 1.00 40.78 73 TRP A CA 1
ATOM 562 C C . TRP A 1 73 ? 15.772 13.355 7.322 1.00 40.78 73 TRP A C 1
ATOM 564 O O . TRP A 1 73 ? 16.114 13.578 6.168 1.00 40.78 73 TRP A O 1
ATOM 574 N N . SER A 1 74 ? 16.586 13.444 8.395 1.00 46.75 74 SER A N 1
ATOM 575 C CA . SER A 1 74 ? 18.030 13.810 8.591 1.00 46.75 74 SER A CA 1
ATOM 576 C C . SER A 1 74 ? 18.806 14.733 7.625 1.00 46.75 74 SER A C 1
ATOM 578 O O . SER A 1 74 ? 19.809 15.321 8.029 1.00 46.75 74 SER A O 1
ATOM 580 N N . HIS A 1 75 ? 18.408 14.898 6.372 1.00 45.25 75 HIS A N 1
ATOM 581 C CA . HIS A 1 75 ? 19.095 15.674 5.355 1.00 45.25 75 HIS A CA 1
ATOM 582 C C . HIS A 1 75 ? 18.058 16.603 4.732 1.00 45.25 75 HIS A C 1
ATOM 584 O O . HIS A 1 75 ? 17.144 16.142 4.059 1.00 45.25 75 HIS A O 1
ATOM 590 N N . ASN A 1 76 ? 18.182 17.911 4.967 1.00 54.66 76 ASN A N 1
ATOM 591 C CA . ASN A 1 76 ? 17.311 18.975 4.441 1.00 54.66 76 ASN A CA 1
ATOM 592 C C . ASN A 1 76 ? 17.346 19.106 2.895 1.00 54.66 76 ASN A C 1
ATOM 594 O O . ASN A 1 76 ? 17.167 20.197 2.361 1.00 54.66 76 ASN A O 1
ATOM 598 N N . TYR A 1 77 ? 17.601 18.017 2.174 1.00 54.03 77 TYR A N 1
ATOM 599 C CA . TYR A 1 77 ? 17.762 17.944 0.736 1.00 54.03 77 TYR A CA 1
ATOM 600 C C . TYR A 1 77 ? 16.624 17.131 0.113 1.00 54.03 77 TYR A C 1
ATOM 602 O O . TYR A 1 77 ? 16.397 15.973 0.465 1.00 54.03 77 TYR A O 1
ATOM 610 N N . VAL A 1 78 ? 15.944 17.740 -0.856 1.00 58.59 78 VAL A N 1
ATOM 611 C CA . VAL A 1 78 ? 14.968 17.087 -1.732 1.00 58.59 78 VAL A CA 1
ATOM 612 C C . VAL A 1 78 ? 15.560 17.107 -3.138 1.00 58.59 78 VAL A C 1
ATOM 614 O O . VAL A 1 78 ? 15.842 18.176 -3.678 1.00 58.59 78 VAL A O 1
ATOM 617 N N . CYS A 1 79 ? 15.787 15.933 -3.731 1.00 57.34 79 CYS A N 1
ATOM 618 C CA . CYS A 1 79 ? 16.285 15.842 -5.103 1.00 57.34 79 CYS A CA 1
ATOM 619 C C . CYS A 1 79 ? 15.235 16.420 -6.073 1.00 57.34 79 CYS A C 1
ATOM 621 O O . CYS A 1 79 ? 14.105 15.940 -6.059 1.00 57.34 79 CYS A O 1
ATOM 623 N N . PRO A 1 80 ? 15.568 17.367 -6.968 1.00 58.03 80 PRO A N 1
ATOM 624 C CA . PRO A 1 80 ? 14.586 17.926 -7.904 1.00 58.03 80 PRO A CA 1
ATOM 625 C C . PRO A 1 80 ? 13.965 16.896 -8.863 1.00 58.03 80 PRO A C 1
ATOM 627 O O . PRO A 1 80 ? 12.870 17.114 -9.367 1.00 58.03 80 PRO A O 1
ATOM 630 N N . GLN A 1 81 ? 14.667 15.784 -9.121 1.00 58.69 81 GLN A N 1
ATOM 631 C CA . GLN A 1 81 ? 14.235 14.725 -10.044 1.00 58.69 81 GLN A CA 1
ATOM 632 C C . GLN A 1 81 ? 13.589 13.524 -9.339 1.00 58.69 81 GLN A C 1
ATOM 634 O O . GLN A 1 81 ? 12.668 12.920 -9.878 1.00 58.69 81 GLN A O 1
ATOM 639 N N . HIS A 1 82 ? 14.073 13.158 -8.148 1.00 61.69 82 HIS A N 1
ATOM 640 C CA . HIS A 1 82 ? 13.672 11.929 -7.441 1.00 61.69 82 HIS A CA 1
ATOM 641 C C . HIS A 1 82 ? 13.018 12.183 -6.074 1.00 61.69 82 HIS A C 1
ATOM 643 O O . HIS A 1 82 ? 12.645 11.235 -5.377 1.00 61.69 82 HIS A O 1
ATOM 649 N N . GLY A 1 83 ? 12.938 13.448 -5.665 1.00 61.22 83 GLY A N 1
ATOM 650 C CA . GLY A 1 83 ? 12.435 13.867 -4.368 1.00 61.22 83 GLY A CA 1
ATOM 651 C C . GLY A 1 83 ? 10.922 13.732 -4.258 1.00 61.22 83 GLY A C 1
ATOM 652 O O . GLY A 1 83 ? 10.191 13.984 -5.215 1.00 61.22 83 GLY A O 1
ATOM 653 N N . GLY A 1 84 ? 10.459 13.317 -3.081 1.00 62.59 84 GLY A N 1
ATOM 654 C CA . GLY A 1 84 ? 9.036 13.292 -2.758 1.00 62.59 84 GLY A CA 1
ATOM 655 C C . GLY A 1 84 ? 8.490 14.681 -2.428 1.00 62.59 84 GLY A C 1
ATOM 656 O O . GLY A 1 84 ? 9.232 15.663 -2.345 1.00 62.59 84 GLY A O 1
ATOM 657 N N . ARG A 1 85 ? 7.170 14.771 -2.247 1.00 72.88 85 ARG A N 1
ATOM 658 C CA . ARG A 1 85 ? 6.504 15.989 -1.776 1.00 72.88 85 ARG A CA 1
ATOM 659 C C . ARG A 1 85 ? 6.336 15.935 -0.268 1.00 72.88 85 ARG A C 1
ATOM 661 O O . ARG A 1 85 ? 6.733 16.871 0.405 1.00 72.88 85 ARG A O 1
ATOM 668 N N . VAL A 1 86 ? 5.818 14.837 0.269 1.00 76.75 86 VAL A N 1
ATOM 669 C CA . VAL A 1 86 ? 5.676 14.614 1.713 1.00 76.75 86 VAL A CA 1
ATOM 670 C C . VAL A 1 86 ? 6.979 14.086 2.311 1.00 76.75 86 VAL A C 1
ATOM 672 O O . VAL A 1 86 ? 7.427 14.582 3.345 1.00 76.75 86 VAL A O 1
ATOM 675 N N . ALA A 1 87 ? 7.635 13.138 1.637 1.00 78.12 87 ALA A N 1
ATOM 676 C CA . ALA A 1 87 ? 8.894 12.539 2.083 1.00 78.12 87 ALA A CA 1
ATOM 677 C C . ALA A 1 87 ? 10.086 12.905 1.178 1.00 78.12 87 ALA A C 1
ATOM 679 O O . ALA A 1 87 ? 9.932 13.545 0.144 1.00 78.12 87 ALA A O 1
ATOM 680 N N . SER A 1 88 ? 11.300 12.500 1.563 1.00 75.31 88 SER A N 1
ATOM 681 C CA . SER A 1 88 ? 12.540 12.889 0.867 1.00 75.31 88 SER A CA 1
ATOM 682 C C . SER A 1 88 ? 12.731 12.246 -0.512 1.00 75.31 88 SER A C 1
ATOM 684 O O . SER A 1 88 ? 13.455 12.794 -1.339 1.00 75.31 88 SER A O 1
ATOM 686 N N . GLN A 1 89 ? 12.090 11.105 -0.782 1.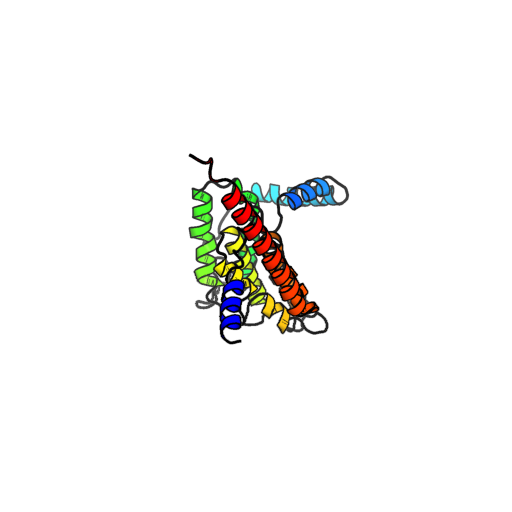00 84.88 89 GLN A N 1
ATOM 687 C CA . GLN A 1 89 ? 12.244 10.334 -2.021 1.00 84.88 89 GLN A CA 1
ATOM 688 C C . GLN A 1 89 ? 11.015 9.463 -2.311 1.00 84.88 89 GLN A C 1
ATOM 690 O O . GLN A 1 89 ? 10.227 9.174 -1.408 1.00 84.88 89 GLN A O 1
ATOM 695 N N . SER A 1 90 ? 10.894 8.988 -3.554 1.00 90.31 90 SER A N 1
ATOM 696 C CA . SER A 1 90 ? 9.778 8.144 -4.019 1.00 90.31 90 SER A CA 1
ATOM 697 C C . SER A 1 90 ? 9.562 6.864 -3.204 1.00 90.31 90 SER A C 1
ATOM 699 O O . SER A 1 90 ? 8.418 6.490 -2.964 1.00 90.31 90 SER A O 1
ATOM 701 N N . LEU A 1 91 ? 10.635 6.223 -2.723 1.00 92.38 91 LEU A N 1
ATOM 702 C CA . LEU A 1 91 ? 10.536 5.074 -1.814 1.00 92.38 91 LEU A CA 1
ATOM 703 C C . LEU A 1 91 ? 9.779 5.443 -0.530 1.00 92.38 91 LEU A C 1
ATOM 705 O O . LEU A 1 91 ? 8.834 4.760 -0.142 1.00 92.38 91 LEU A O 1
ATOM 709 N N . SER A 1 92 ? 10.199 6.529 0.118 1.00 89.69 92 SER A N 1
ATOM 710 C CA . SER A 1 92 ? 9.626 6.970 1.386 1.00 89.69 92 SER A CA 1
ATOM 711 C C . SER A 1 92 ? 8.178 7.432 1.206 1.00 89.69 92 SER A C 1
ATOM 713 O O . SER A 1 92 ? 7.327 7.088 2.021 1.00 89.69 92 SER A O 1
ATOM 715 N N . GLU A 1 93 ? 7.884 8.126 0.104 1.00 91.19 93 GLU A N 1
ATOM 716 C CA . GLU A 1 93 ? 6.520 8.485 -0.308 1.00 91.19 93 GLU A CA 1
ATOM 717 C C . GLU A 1 93 ? 5.637 7.254 -0.483 1.00 91.19 93 GLU A C 1
ATOM 719 O O . GLU A 1 93 ? 4.573 7.182 0.116 1.00 91.19 93 GLU A O 1
ATOM 724 N N . ALA A 1 94 ? 6.095 6.239 -1.217 1.00 95.44 94 ALA A N 1
ATOM 725 C CA . ALA A 1 94 ? 5.330 5.011 -1.390 1.00 95.44 94 ALA A CA 1
ATOM 726 C C . ALA A 1 94 ? 5.086 4.285 -0.061 1.00 95.44 94 ALA A C 1
ATOM 728 O O . ALA A 1 94 ? 3.962 3.870 0.214 1.00 95.44 94 ALA A O 1
ATOM 729 N N . SER A 1 95 ? 6.110 4.179 0.792 1.00 95.00 95 SER A N 1
ATOM 730 C CA . SER A 1 95 ? 5.975 3.539 2.106 1.00 95.00 95 SER A CA 1
ATOM 731 C C . SER A 1 95 ? 5.007 4.271 3.040 1.00 95.00 95 SER A C 1
ATOM 733 O O . SER A 1 95 ? 4.379 3.632 3.879 1.00 95.00 95 SER A O 1
ATOM 735 N N . TRP A 1 96 ? 4.856 5.588 2.876 1.00 94.12 96 TRP A N 1
ATOM 736 C CA . TRP A 1 96 ? 3.871 6.397 3.592 1.00 94.12 96 TRP A CA 1
ATOM 737 C C . TRP A 1 96 ? 2.477 6.317 2.951 1.00 94.12 96 TRP A C 1
ATOM 739 O O . TRP A 1 96 ? 1.481 6.217 3.661 1.00 94.12 96 TRP A O 1
ATOM 749 N N . LEU A 1 97 ? 2.386 6.300 1.620 1.00 96.00 97 LEU A N 1
ATOM 750 C CA . LEU A 1 97 ? 1.114 6.312 0.897 1.00 96.00 97 LEU A CA 1
ATOM 751 C C . LEU A 1 97 ? 0.308 5.022 1.098 1.00 96.00 97 LEU A C 1
ATOM 753 O O . LEU A 1 97 ? -0.917 5.071 1.152 1.00 96.00 97 LEU A O 1
ATOM 757 N N . ILE A 1 98 ? 0.983 3.877 1.241 1.00 97.75 98 ILE A N 1
ATOM 758 C CA . ILE A 1 98 ? 0.342 2.572 1.472 1.00 97.75 98 ILE A CA 1
ATOM 759 C C . ILE A 1 98 ? -0.540 2.576 2.736 1.00 97.75 98 ILE A C 1
ATOM 761 O O . ILE A 1 98 ? -1.743 2.344 2.603 1.00 97.75 98 ILE A O 1
ATOM 765 N N . PRO A 1 99 ? -0.023 2.863 3.951 1.00 96.38 99 PRO A N 1
ATOM 766 C CA . PRO A 1 99 ? -0.861 2.906 5.146 1.00 96.38 99 PRO A CA 1
ATOM 767 C C . PRO A 1 99 ? -1.891 4.044 5.108 1.00 96.38 99 PRO A C 1
ATOM 769 O O . PRO A 1 99 ? -2.962 3.893 5.689 1.00 96.38 99 PRO A O 1
ATOM 772 N N . MET A 1 100 ? -1.632 5.145 4.388 1.00 96.56 100 MET A N 1
ATOM 773 C CA . MET A 1 100 ? -2.644 6.187 4.160 1.00 96.56 100 MET A CA 1
ATOM 774 C C . MET A 1 100 ? -3.831 5.661 3.344 1.00 96.56 100 MET A C 1
ATOM 776 O O . MET A 1 100 ? -4.982 5.916 3.703 1.00 96.56 100 MET A O 1
ATOM 780 N N . ALA A 1 101 ? -3.570 4.897 2.278 1.00 98.00 101 ALA A N 1
ATOM 781 C CA . ALA A 1 101 ? -4.610 4.253 1.481 1.00 98.00 101 ALA A CA 1
ATOM 782 C C . ALA A 1 101 ? -5.378 3.213 2.308 1.00 98.00 101 ALA A C 1
ATOM 784 O O . ALA A 1 101 ? -6.603 3.250 2.335 1.00 98.00 101 ALA A O 1
ATOM 785 N N . GLN A 1 102 ? -4.674 2.352 3.051 1.00 97.81 102 GLN A N 1
ATOM 786 C CA . GLN A 1 102 ? -5.289 1.337 3.918 1.00 97.81 102 GLN A CA 1
ATOM 787 C C . GLN A 1 102 ? -6.159 1.954 5.021 1.00 97.81 102 GLN A C 1
ATOM 789 O O . GLN A 1 102 ? -7.272 1.497 5.257 1.00 97.81 102 GLN A O 1
ATOM 794 N N . GLY A 1 103 ? -5.687 3.014 5.681 1.00 96.94 103 GLY A N 1
ATOM 795 C CA . GLY A 1 103 ? -6.476 3.725 6.687 1.00 96.94 103 GLY A CA 1
ATOM 796 C C . GLY A 1 103 ? -7.716 4.389 6.089 1.00 96.94 103 GLY A C 1
ATOM 797 O O . GLY A 1 103 ? -8.789 4.323 6.680 1.00 96.94 103 GLY A O 1
ATOM 798 N N . THR A 1 104 ? -7.582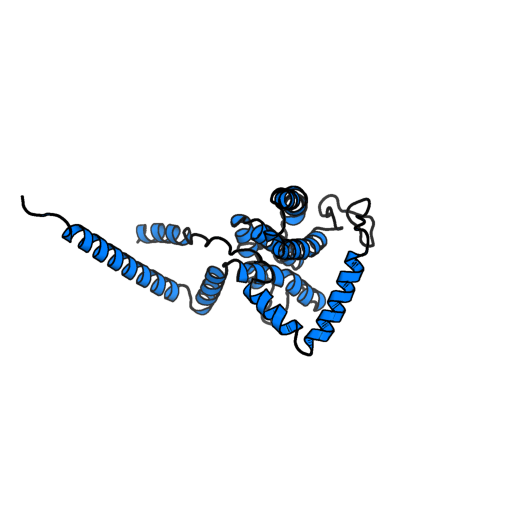 4.977 4.897 1.00 98.12 104 THR A N 1
ATOM 799 C CA . THR A 1 104 ? -8.702 5.604 4.181 1.00 98.12 104 THR A CA 1
ATOM 800 C C . THR A 1 104 ? -9.745 4.578 3.743 1.00 98.12 104 THR A C 1
ATOM 802 O O . THR A 1 104 ? -10.936 4.834 3.875 1.00 98.12 104 THR A O 1
ATOM 805 N N . ASP A 1 105 ? -9.310 3.409 3.274 1.00 97.81 105 ASP A N 1
ATOM 806 C CA . ASP A 1 105 ? -10.169 2.283 2.895 1.00 97.81 105 ASP A CA 1
ATOM 807 C C . ASP A 1 105 ? -11.048 1.806 4.063 1.00 97.81 105 ASP A C 1
ATOM 809 O O . ASP A 1 105 ? -12.250 1.620 3.895 1.00 97.81 105 ASP A O 1
ATOM 813 N N . LEU A 1 106 ? -10.481 1.714 5.273 1.00 97.38 106 LEU A N 1
ATOM 814 C CA . LEU A 1 106 ? -11.205 1.315 6.490 1.00 97.38 106 LEU A CA 1
ATOM 815 C C . LEU A 1 106 ? -12.296 2.303 6.927 1.00 97.38 106 LEU A C 1
ATOM 817 O O . LEU A 1 106 ? -13.223 1.911 7.633 1.00 97.38 106 LEU A O 1
ATOM 821 N N . ILE A 1 107 ? -12.185 3.576 6.542 1.00 96.62 107 ILE A N 1
ATOM 822 C CA . ILE A 1 107 ? -13.169 4.618 6.872 1.00 96.62 107 ILE A CA 1
ATOM 823 C C . ILE A 1 107 ? -13.930 5.112 5.641 1.00 96.62 107 ILE A C 1
ATOM 825 O O . ILE A 1 107 ? -14.671 6.089 5.734 1.00 96.62 107 ILE A O 1
ATOM 829 N N . TRP A 1 108 ? -13.756 4.468 4.487 1.00 96.38 108 TRP A N 1
ATOM 830 C CA . TRP A 1 108 ? -14.242 4.995 3.217 1.00 96.38 108 TRP A CA 1
ATOM 831 C C . TRP A 1 108 ? -15.740 5.272 3.257 1.00 96.38 108 TRP A C 1
ATOM 833 O O . TRP A 1 108 ? -16.183 6.369 2.917 1.00 96.38 108 TRP A O 1
ATOM 843 N N . ASP A 1 109 ? -16.509 4.315 3.773 1.00 94.44 109 ASP A N 1
ATOM 844 C CA . ASP A 1 109 ? -17.966 4.385 3.795 1.00 94.44 109 ASP A CA 1
ATOM 845 C C . ASP A 1 109 ? -18.522 5.461 4.732 1.00 94.44 109 ASP A C 1
ATOM 847 O O . ASP A 1 109 ? -19.618 5.963 4.485 1.00 94.44 109 ASP A O 1
ATOM 851 N N . VAL A 1 110 ? -17.754 5.897 5.738 1.00 96.69 110 VAL A N 1
ATOM 852 C CA . VAL A 1 110 ? -18.161 6.988 6.641 1.00 96.69 110 VAL A CA 1
ATOM 853 C C . VAL A 1 110 ? -17.723 8.370 6.154 1.00 96.69 110 VAL A C 1
ATOM 855 O O . VAL A 1 110 ? -18.241 9.373 6.642 1.00 96.69 110 VAL A O 1
ATOM 858 N N . LEU A 1 111 ? -16.799 8.451 5.189 1.00 96.50 111 LEU A N 1
ATOM 859 C CA . LEU A 1 111 ? -16.382 9.725 4.606 1.00 96.50 111 LEU A CA 1
ATOM 860 C C . LEU A 1 111 ? -17.482 10.289 3.689 1.00 96.50 111 LEU A C 1
ATOM 862 O O . LEU A 1 111 ? -17.914 9.591 2.765 1.00 96.50 111 LEU A O 1
ATOM 866 N N . PRO A 1 112 ? -17.894 11.557 3.866 1.00 97.44 112 PRO A N 1
ATOM 867 C CA . PRO A 1 112 ? -18.721 12.284 2.908 1.00 97.44 112 PRO A CA 1
ATOM 868 C C . PRO A 1 112 ? -18.107 12.345 1.502 1.00 97.44 112 PRO A C 1
ATOM 870 O O . PRO A 1 112 ? -16.887 12.294 1.327 1.00 97.44 112 PRO A O 1
ATOM 873 N N . ALA A 1 113 ? -18.950 12.495 0.479 1.00 96.62 113 ALA A N 1
ATOM 874 C CA . ALA A 1 113 ? -18.515 12.473 -0.920 1.00 96.62 113 ALA A CA 1
ATOM 875 C C . ALA A 1 113 ? -17.509 13.588 -1.273 1.00 96.62 113 ALA A C 1
ATOM 877 O O . ALA A 1 113 ? -16.599 13.370 -2.073 1.00 96.62 113 ALA A O 1
ATOM 878 N N . ASP A 1 114 ? -17.642 14.773 -0.675 1.00 97.19 114 ASP A N 1
ATOM 879 C CA . ASP A 1 114 ? -16.702 15.887 -0.827 1.00 97.19 114 ASP A CA 1
ATOM 880 C C . ASP A 1 114 ? -15.347 15.591 -0.168 1.00 97.19 114 ASP A C 1
ATOM 882 O O . ASP A 1 114 ? -14.307 15.925 -0.736 1.00 97.19 114 ASP A O 1
ATOM 886 N N . GLN A 1 115 ? -15.337 14.894 0.972 1.00 97.06 115 GLN A N 1
ATOM 887 C CA . GLN A 1 115 ? -14.103 14.452 1.626 1.00 97.06 115 GLN A CA 1
ATOM 888 C C . GLN A 1 115 ? -13.396 13.352 0.830 1.00 97.06 115 GLN A C 1
ATOM 890 O O . GLN A 1 115 ? -12.185 13.443 0.631 1.00 97.06 115 GLN A O 1
ATOM 895 N N . ARG A 1 116 ? -14.133 12.363 0.301 1.00 97.38 116 ARG A N 1
ATOM 896 C CA . ARG A 1 116 ? -13.569 11.338 -0.602 1.00 97.38 116 ARG A CA 1
ATOM 897 C C . ARG A 1 116 ? -12.923 11.986 -1.824 1.00 97.38 116 ARG A C 1
ATOM 899 O O . ARG A 1 116 ? -11.771 11.694 -2.135 1.00 97.38 116 ARG A O 1
ATOM 906 N N . ARG A 1 117 ? -13.626 12.936 -2.452 1.00 96.69 117 ARG A N 1
ATOM 907 C CA . ARG A 1 117 ? -13.109 13.716 -3.583 1.00 96.69 117 ARG A CA 1
ATOM 908 C C . ARG A 1 117 ? -11.860 14.511 -3.205 1.00 96.69 117 ARG A C 1
ATOM 910 O O . ARG A 1 117 ? -10.881 14.492 -3.941 1.00 96.69 117 ARG A O 1
ATOM 917 N N . ALA A 1 118 ? -11.862 15.186 -2.057 1.00 94.69 118 ALA A N 1
ATOM 918 C CA . ALA A 1 118 ? -10.707 15.954 -1.602 1.00 94.69 118 ALA A CA 1
ATOM 919 C C . ALA A 1 118 ? -9.479 15.061 -1.373 1.00 94.69 118 ALA A C 1
ATOM 921 O O . ALA A 1 118 ? -8.379 15.421 -1.785 1.00 94.69 118 ALA A O 1
ATOM 922 N N . VAL A 1 119 ? -9.662 13.896 -0.754 1.00 95.44 119 VAL A N 1
ATOM 923 C CA . VAL A 1 119 ? -8.592 12.918 -0.532 1.00 95.44 119 VAL A CA 1
ATOM 924 C C . VAL A 1 119 ? -8.081 12.345 -1.863 1.00 95.44 119 VAL A C 1
ATOM 926 O O . VAL A 1 119 ? -6.876 12.249 -2.083 1.00 95.44 119 VAL A O 1
ATOM 929 N N . GLU A 1 120 ? -8.963 12.042 -2.807 1.00 95.75 120 GLU A N 1
ATOM 930 C CA . GLU A 1 120 ? -8.569 11.611 -4.148 1.00 95.75 120 GLU A CA 1
ATOM 931 C C . GLU A 1 120 ? -7.760 12.687 -4.897 1.00 95.75 120 GLU A C 1
ATOM 933 O O . GLU A 1 120 ? -6.635 12.437 -5.338 1.00 95.75 120 GLU A O 1
ATOM 938 N N . GLU A 1 121 ? -8.318 13.891 -5.032 1.00 95.12 121 GLU A N 1
ATOM 939 C CA . GLU A 1 121 ? -7.802 14.950 -5.905 1.00 95.12 121 GLU A CA 1
ATOM 940 C C . GLU A 1 121 ? -6.603 15.698 -5.312 1.00 95.12 121 GLU A C 1
ATOM 942 O O . GLU A 1 121 ? -5.767 16.200 -6.063 1.00 95.12 121 GLU A O 1
ATOM 947 N N . LYS A 1 122 ? -6.503 15.788 -3.979 1.00 91.12 122 LYS A N 1
ATOM 948 C CA . LYS A 1 122 ? -5.469 16.590 -3.299 1.00 91.12 122 LYS A CA 1
ATOM 949 C C . LYS A 1 122 ? -4.378 15.757 -2.634 1.00 91.12 122 LYS A C 1
ATOM 951 O O . LYS A 1 122 ? -3.312 16.303 -2.368 1.00 91.12 122 LYS A O 1
ATOM 956 N N . LEU A 1 123 ? -4.621 14.469 -2.375 1.00 92.19 123 LEU A N 1
ATOM 957 C CA . LEU A 1 123 ? -3.663 13.583 -1.711 1.00 92.19 123 LEU A CA 1
ATOM 958 C C . LEU A 1 123 ? -3.204 12.460 -2.647 1.00 92.19 123 LEU A C 1
ATOM 960 O O . LEU A 1 123 ? -2.050 12.441 -3.065 1.00 92.19 123 LEU A O 1
ATOM 964 N N . PHE A 1 124 ? -4.098 11.545 -3.024 1.00 96.06 124 PHE A N 1
ATOM 965 C CA . PHE A 1 124 ? -3.696 10.315 -3.710 1.00 96.06 124 PHE A CA 1
ATOM 966 C C . PHE A 1 124 ? -3.250 10.524 -5.159 1.00 96.06 124 PHE A C 1
ATOM 968 O O . PHE A 1 124 ? -2.140 10.122 -5.525 1.00 96.06 124 PHE A O 1
ATOM 975 N N . ARG A 1 125 ? -4.078 11.170 -5.993 1.00 94.31 125 ARG A N 1
ATOM 976 C CA . ARG A 1 125 ? -3.752 11.376 -7.413 1.00 94.31 125 ARG A CA 1
ATOM 977 C C . ARG A 1 125 ? -2.491 12.223 -7.607 1.00 94.31 125 ARG A C 1
ATOM 979 O O . ARG A 1 125 ? -1.651 11.820 -8.415 1.00 94.31 125 ARG A O 1
ATOM 986 N N . PRO A 1 126 ? -2.291 13.346 -6.886 1.00 91.50 126 PRO A N 1
ATOM 987 C CA . PRO A 1 126 ? -1.057 14.116 -7.004 1.00 91.50 126 PRO A CA 1
ATOM 988 C C . PRO A 1 126 ? 0.183 13.308 -6.617 1.00 91.50 126 PRO A C 1
ATOM 990 O O . PRO A 1 126 ? 1.165 13.339 -7.358 1.00 91.50 126 PRO A O 1
ATOM 993 N N . THR A 1 127 ? 0.144 12.542 -5.520 1.00 91.38 127 THR A N 1
ATOM 994 C CA . THR A 1 127 ? 1.298 11.730 -5.104 1.00 91.38 127 THR A CA 1
ATOM 995 C C . THR A 1 127 ? 1.642 10.666 -6.146 1.00 91.38 127 THR A C 1
ATOM 997 O O . THR A 1 127 ? 2.811 10.538 -6.524 1.00 91.38 127 THR A O 1
ATOM 1000 N N . LEU A 1 128 ? 0.645 9.950 -6.683 1.00 93.88 128 LEU A N 1
ATOM 1001 C CA . LEU A 1 128 ? 0.890 8.966 -7.739 1.00 93.88 128 LEU A CA 1
ATOM 1002 C C . LEU A 1 128 ? 1.483 9.602 -8.999 1.00 93.88 128 LEU A C 1
ATOM 1004 O O . LEU A 1 128 ? 2.532 9.160 -9.473 1.00 93.88 128 LEU A O 1
ATOM 1008 N N . ASN A 1 129 ? 0.842 10.652 -9.515 1.00 91.12 129 ASN A N 1
ATOM 1009 C CA . ASN A 1 129 ? 1.199 11.262 -10.796 1.00 91.12 129 ASN A CA 1
ATOM 1010 C C . ASN A 1 129 ? 2.552 11.976 -10.762 1.00 91.12 129 ASN A C 1
ATOM 1012 O O . ASN A 1 129 ? 3.292 11.935 -11.743 1.00 91.12 129 ASN A O 1
ATOM 1016 N N . VAL A 1 130 ? 2.879 12.635 -9.649 1.00 85.44 130 VAL A N 1
ATOM 1017 C CA . VAL A 1 130 ? 4.091 13.457 -9.549 1.00 85.44 130 VAL A CA 1
ATOM 1018 C C . VAL A 1 130 ? 5.299 12.630 -9.115 1.00 85.44 130 VAL A C 1
ATOM 1020 O O . VAL A 1 130 ? 6.398 12.863 -9.615 1.00 85.44 130 VAL A O 1
ATOM 1023 N N . VAL A 1 131 ? 5.121 11.676 -8.196 1.00 84.19 131 VAL A N 1
ATOM 1024 C CA . VAL A 1 131 ? 6.252 11.020 -7.517 1.00 84.19 131 VAL A CA 1
ATOM 1025 C C . VAL A 1 131 ? 6.417 9.553 -7.908 1.00 84.19 131 VAL A C 1
ATOM 1027 O O . VAL A 1 131 ? 7.542 9.089 -8.097 1.00 84.19 131 VAL A O 1
ATOM 1030 N N . ILE A 1 132 ? 5.323 8.794 -7.997 1.00 90.94 132 ILE A N 1
ATOM 1031 C CA . ILE A 1 132 ? 5.401 7.326 -8.046 1.00 90.94 132 ILE A CA 1
ATOM 1032 C C . ILE A 1 132 ? 5.442 6.799 -9.485 1.00 90.94 132 ILE A C 1
ATOM 1034 O O . ILE A 1 132 ? 6.288 5.961 -9.815 1.00 90.94 132 ILE A O 1
ATOM 1038 N N . LEU A 1 133 ? 4.567 7.303 -10.360 1.00 92.50 133 LEU A N 1
ATOM 1039 C CA . LEU A 1 133 ? 4.412 6.804 -11.731 1.00 92.50 133 LEU A CA 1
ATOM 1040 C C . LEU A 1 133 ? 5.589 7.158 -12.654 1.00 92.50 133 LEU A C 1
ATOM 1042 O O . LEU A 1 133 ? 5.853 6.428 -13.610 1.00 92.50 133 LEU A O 1
ATOM 1046 N N . SER A 1 134 ? 6.327 8.229 -12.354 1.00 87.56 134 SER A N 1
ATOM 1047 C CA . SER A 1 134 ? 7.472 8.700 -13.149 1.00 87.56 134 SER A CA 1
ATOM 1048 C C . SER A 1 134 ? 8.695 7.779 -13.071 1.00 87.56 134 SER A C 1
ATOM 1050 O O . SER A 1 134 ? 9.527 7.762 -13.978 1.00 87.56 134 SER A O 1
ATOM 1052 N N . SER A 1 135 ? 8.810 6.976 -12.011 1.00 87.31 135 SER A N 1
ATOM 1053 C CA . SER A 1 135 ? 9.922 6.042 -11.849 1.00 87.31 135 SER A CA 1
ATOM 1054 C C . SER A 1 135 ? 9.923 5.006 -12.972 1.00 87.31 135 SER A C 1
ATOM 1056 O O . SER A 1 135 ? 8.913 4.340 -13.194 1.00 87.31 135 SER A O 1
ATOM 1058 N N . THR A 1 136 ? 11.072 4.760 -13.604 1.00 86.75 136 THR A N 1
ATOM 1059 C CA . THR A 1 136 ? 11.275 3.738 -14.657 1.00 86.75 136 THR A CA 1
ATOM 1060 C C . THR A 1 136 ? 12.038 2.499 -14.176 1.00 86.75 136 THR A C 1
ATOM 1062 O O . THR A 1 136 ? 12.297 1.586 -14.953 1.00 86.75 136 THR A O 1
ATOM 1065 N N . ARG A 1 137 ? 12.352 2.422 -12.875 1.00 90.75 137 ARG A N 1
ATOM 1066 C CA . ARG A 1 137 ? 13.102 1.319 -12.247 1.00 90.75 137 ARG A CA 1
ATOM 1067 C C . ARG A 1 137 ? 12.511 -0.064 -12.572 1.00 90.75 137 ARG A C 1
ATOM 1069 O O . ARG A 1 137 ? 11.295 -0.220 -12.453 1.00 90.75 137 ARG A O 1
ATOM 1076 N N . GLY A 1 138 ? 13.363 -1.022 -12.945 1.00 94.19 138 GLY A N 1
ATOM 1077 C CA . GLY A 1 138 ? 13.005 -2.421 -13.219 1.00 94.19 138 GLY A CA 1
ATOM 1078 C C . GLY A 1 138 ? 12.863 -3.265 -11.946 1.00 94.19 138 GLY A C 1
ATOM 1079 O O . GLY A 1 138 ? 12.179 -2.858 -11.006 1.00 94.19 138 GLY A O 1
ATOM 1080 N N . ILE A 1 139 ? 13.513 -4.430 -11.909 1.00 96.50 139 ILE A N 1
ATOM 1081 C CA . ILE A 1 139 ? 13.511 -5.344 -10.755 1.00 96.50 139 ILE A CA 1
ATOM 1082 C C . ILE A 1 139 ? 14.342 -4.755 -9.611 1.00 96.50 139 ILE A C 1
ATOM 1084 O O . ILE A 1 139 ? 15.536 -4.510 -9.780 1.00 96.50 139 ILE A O 1
ATOM 1088 N N . HIS A 1 140 ? 13.702 -4.428 -8.482 1.00 96.12 140 HIS A N 1
ATOM 1089 C CA . HIS A 1 140 ? 14.341 -3.738 -7.352 1.00 96.12 140 HIS A CA 1
ATOM 1090 C C . HIS A 1 140 ? 13.405 -3.631 -6.136 1.00 96.12 140 HIS A C 1
ATOM 1092 O O . HIS A 1 140 ? 12.205 -3.410 -6.313 1.00 96.12 140 HIS A O 1
ATOM 1098 N N . ASN A 1 141 ? 13.940 -3.633 -4.902 1.00 95.62 141 ASN A N 1
ATOM 1099 C CA . ASN A 1 141 ? 13.120 -3.461 -3.690 1.00 95.62 141 ASN A CA 1
ATOM 1100 C C . ASN A 1 141 ? 12.224 -2.207 -3.742 1.00 95.62 141 ASN A C 1
ATOM 1102 O O . ASN A 1 141 ? 11.025 -2.287 -3.491 1.00 95.62 141 ASN A O 1
ATOM 1106 N N . ILE A 1 142 ? 12.769 -1.059 -4.166 1.00 95.81 142 ILE A N 1
ATOM 1107 C CA . ILE A 1 142 ? 12.023 0.197 -4.314 1.00 95.81 142 ILE A CA 1
ATOM 1108 C C . ILE A 1 142 ? 10.812 0.020 -5.227 1.00 95.81 142 ILE A C 1
ATOM 1110 O O . ILE A 1 142 ? 9.734 0.500 -4.899 1.00 95.81 142 ILE A O 1
ATOM 1114 N N . ARG A 1 143 ? 10.952 -0.693 -6.353 1.00 96.50 143 ARG A N 1
ATOM 1115 C CA . ARG A 1 143 ? 9.827 -0.911 -7.270 1.00 96.50 143 ARG A CA 1
ATOM 1116 C C . ARG A 1 143 ? 8.703 -1.708 -6.610 1.00 96.50 143 ARG A C 1
ATOM 1118 O O . ARG A 1 143 ? 7.548 -1.424 -6.900 1.00 96.50 143 ARG A O 1
ATOM 1125 N N . CYS A 1 144 ? 9.016 -2.628 -5.700 1.00 97.38 144 CYS A N 1
ATOM 1126 C CA . CYS A 1 144 ? 8.003 -3.358 -4.939 1.00 97.38 144 CYS A CA 1
ATOM 1127 C C . CYS A 1 144 ? 7.132 -2.393 -4.119 1.00 97.38 144 CYS A C 1
ATOM 1129 O O . CYS A 1 144 ? 5.910 -2.420 -4.242 1.00 97.38 144 CYS A O 1
ATOM 1131 N N . TRP A 1 145 ? 7.757 -1.456 -3.397 1.00 98.12 145 TRP A N 1
ATOM 1132 C CA . TRP A 1 145 ? 7.047 -0.396 -2.670 1.00 98.12 145 TRP A CA 1
ATOM 1133 C C . TRP A 1 145 ? 6.216 0.499 -3.594 1.00 98.12 145 TRP A C 1
ATOM 1135 O O . TRP A 1 145 ? 5.057 0.775 -3.293 1.00 98.12 145 TRP A O 1
ATOM 1145 N N . LEU A 1 146 ? 6.775 0.924 -4.734 1.00 97.88 146 LEU A N 1
ATOM 1146 C CA . LEU A 1 146 ? 6.046 1.755 -5.699 1.00 97.88 146 LEU A CA 1
ATOM 1147 C C . LEU A 1 146 ? 4.818 1.024 -6.263 1.00 97.88 146 LEU A C 1
ATOM 1149 O O . LEU A 1 146 ? 3.746 1.615 -6.332 1.00 97.88 146 LEU A O 1
ATOM 1153 N N . ASN A 1 147 ? 4.953 -0.252 -6.638 1.00 97.75 147 ASN A N 1
ATOM 1154 C CA . ASN A 1 147 ? 3.833 -1.054 -7.137 1.00 97.75 147 ASN A CA 1
ATOM 1155 C C . ASN A 1 147 ? 2.760 -1.228 -6.059 1.00 97.75 147 ASN A C 1
ATOM 1157 O O . ASN A 1 147 ? 1.581 -1.076 -6.363 1.00 97.75 147 ASN A O 1
ATOM 1161 N N . SER A 1 148 ? 3.150 -1.474 -4.805 1.00 97.94 148 SER A N 1
ATOM 1162 C CA . SER A 1 148 ? 2.202 -1.535 -3.688 1.00 97.94 148 SER A CA 1
ATOM 1163 C C . SER A 1 148 ? 1.473 -0.229 -3.444 1.00 97.94 148 SER A C 1
ATOM 1165 O O . SER A 1 148 ? 0.270 -0.259 -3.204 1.00 97.94 148 SER A O 1
ATOM 1167 N N . ALA A 1 149 ? 2.147 0.914 -3.553 1.00 98.12 149 ALA A N 1
ATOM 1168 C CA . ALA A 1 149 ? 1.485 2.208 -3.452 1.00 98.12 149 ALA A CA 1
ATOM 1169 C C . ALA A 1 149 ? 0.490 2.431 -4.604 1.00 98.12 149 ALA A C 1
ATOM 1171 O O . ALA A 1 149 ? -0.644 2.826 -4.342 1.00 98.12 149 ALA A O 1
ATOM 1172 N N . ILE A 1 150 ? 0.874 2.118 -5.851 1.00 97.50 150 ILE A N 1
ATOM 1173 C CA . ILE A 1 150 ? -0.024 2.209 -7.016 1.00 97.50 150 ILE A CA 1
ATOM 1174 C C . ILE A 1 150 ? -1.237 1.303 -6.813 1.00 97.50 150 ILE A C 1
ATOM 1176 O O . ILE A 1 150 ? -2.363 1.780 -6.850 1.00 97.50 150 ILE A O 1
ATOM 1180 N N . GLY A 1 151 ? -1.032 0.010 -6.562 1.00 95.44 151 GLY A N 1
ATOM 1181 C CA . GLY A 1 151 ? -2.145 -0.925 -6.440 1.00 95.44 151 GLY A CA 1
ATOM 1182 C C . GLY A 1 151 ? -3.035 -0.638 -5.231 1.00 95.44 151 GLY A C 1
ATOM 1183 O O . GLY A 1 151 ? -4.247 -0.700 -5.370 1.00 95.44 151 GLY A O 1
ATOM 1184 N N . SER A 1 152 ? -2.481 -0.232 -4.083 1.00 96.62 152 SER A N 1
ATOM 1185 C CA . SER A 1 152 ? -3.297 0.124 -2.908 1.00 96.62 152 SER A CA 1
ATOM 1186 C C . SER A 1 152 ? -4.196 1.329 -3.188 1.00 96.62 152 SER A C 1
ATOM 1188 O O . SER A 1 152 ? -5.390 1.296 -2.906 1.00 96.62 152 SER A O 1
ATOM 1190 N N . VAL A 1 153 ? -3.642 2.393 -3.776 1.00 97.56 153 VAL A N 1
ATOM 1191 C CA . VAL A 1 153 ? -4.413 3.600 -4.104 1.00 97.56 153 VAL A CA 1
ATOM 1192 C C . VAL A 1 153 ? -5.430 3.326 -5.206 1.00 97.56 153 VAL A C 1
ATOM 1194 O O . VAL A 1 153 ? -6.563 3.785 -5.131 1.00 97.56 153 VAL A O 1
ATOM 1197 N N . GLU A 1 154 ? -5.064 2.567 -6.229 1.00 95.38 154 GLU A N 1
ATOM 1198 C CA . GLU A 1 154 ? -5.952 2.366 -7.370 1.00 95.38 154 GLU A CA 1
ATOM 1199 C C . GLU A 1 154 ? -7.018 1.298 -7.091 1.00 95.38 154 GLU A C 1
ATOM 1201 O O . GLU A 1 154 ? -8.114 1.406 -7.632 1.00 95.38 154 GLU A O 1
ATOM 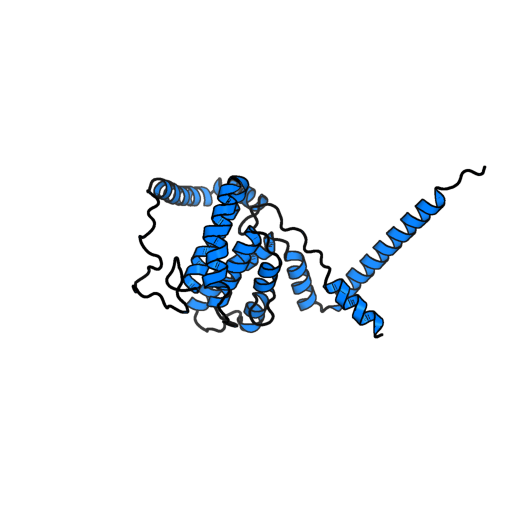1206 N N . CYS A 1 155 ? -6.778 0.349 -6.174 1.00 93.81 155 CYS A N 1
ATOM 1207 C CA . CYS A 1 155 ? -7.831 -0.491 -5.587 1.00 93.81 155 CYS A CA 1
ATOM 1208 C C . CYS A 1 155 ? -8.792 0.321 -4.698 1.00 93.81 155 CYS A C 1
ATOM 1210 O O . CYS A 1 155 ? -9.981 0.012 -4.646 1.00 93.81 155 CYS A O 1
ATOM 1212 N N . LEU A 1 156 ? -8.314 1.373 -4.020 1.00 95.12 156 LEU A N 1
ATOM 1213 C CA . LEU A 1 156 ? -9.177 2.300 -3.277 1.00 95.12 156 LEU A CA 1
ATOM 1214 C C . LEU A 1 156 ? -10.065 3.113 -4.235 1.00 95.12 156 LEU A C 1
ATOM 1216 O O . LEU A 1 156 ? -11.276 3.179 -4.044 1.00 95.12 156 LEU A O 1
ATOM 1220 N N . LEU A 1 157 ? -9.470 3.692 -5.282 1.00 94.25 157 LEU A N 1
ATOM 1221 C CA . LEU A 1 157 ? -10.134 4.630 -6.199 1.00 94.25 157 LEU A CA 1
ATOM 1222 C C . LEU A 1 157 ? -10.844 3.971 -7.394 1.00 94.25 157 LEU A C 1
ATOM 1224 O O . LEU A 1 157 ? -11.628 4.628 -8.076 1.00 94.25 157 LEU A O 1
ATOM 1228 N N . GLY A 1 158 ? -10.584 2.693 -7.669 1.00 90.44 158 GLY A N 1
ATOM 1229 C CA . GLY A 1 158 ? -11.240 1.934 -8.734 1.00 90.44 158 GLY A CA 1
ATOM 1230 C C . GLY A 1 158 ? -10.642 2.090 -10.135 1.00 90.44 158 GLY A C 1
ATOM 1231 O O . GLY A 1 158 ? -11.379 2.049 -11.116 1.00 90.44 158 GLY A O 1
ATOM 1232 N N . ASN A 1 159 ? -9.322 2.258 -10.268 1.00 91.06 159 ASN A N 1
ATOM 1233 C CA . ASN A 1 159 ? -8.661 2.332 -11.578 1.00 91.06 159 ASN A CA 1
ATOM 1234 C C . ASN A 1 159 ? -7.998 1.005 -11.964 1.00 91.06 159 ASN A C 1
ATOM 1236 O O . ASN A 1 159 ? -6.798 0.786 -11.770 1.00 91.06 159 ASN A O 1
ATOM 1240 N N . GLU A 1 160 ? -8.779 0.129 -12.585 1.00 87.38 160 GLU A N 1
ATOM 1241 C CA . GLU A 1 160 ? -8.343 -1.212 -12.985 1.00 87.38 160 GLU A CA 1
ATOM 1242 C C . GLU A 1 160 ? -7.093 -1.219 -13.866 1.00 87.38 160 GLU A C 1
ATOM 1244 O O . GLU A 1 160 ? -6.234 -2.087 -13.713 1.00 87.38 160 GLU A O 1
ATOM 1249 N N . ARG A 1 161 ? -6.930 -0.226 -14.747 1.00 88.88 161 ARG A N 1
ATOM 1250 C CA . ARG A 1 161 ? -5.764 -0.145 -15.633 1.00 88.88 161 ARG A CA 1
ATOM 1251 C C . ARG A 1 161 ? -4.463 0.010 -14.848 1.00 88.88 161 ARG A C 1
ATOM 1253 O O . ARG A 1 161 ? -3.458 -0.609 -15.197 1.00 88.88 161 ARG A O 1
ATOM 1260 N N . LEU A 1 162 ? -4.454 0.855 -13.820 1.00 92.50 162 LEU A N 1
ATOM 1261 C CA . LEU A 1 162 ? -3.253 1.075 -13.014 1.00 92.50 162 LEU A CA 1
ATOM 1262 C C . LEU A 1 162 ? -3.021 -0.053 -12.004 1.00 92.50 162 LEU A C 1
ATOM 1264 O O . LEU A 1 162 ? -1.862 -0.387 -11.754 1.00 92.50 162 LEU A O 1
ATOM 1268 N N . ILE A 1 163 ? -4.084 -0.707 -11.519 1.00 92.25 163 ILE A N 1
ATOM 1269 C CA . ILE A 1 163 ? -3.975 -1.964 -10.758 1.00 92.25 163 ILE A CA 1
ATOM 1270 C C . ILE A 1 163 ? -3.286 -3.032 -11.618 1.00 92.25 163 ILE A C 1
ATOM 1272 O O . ILE A 1 163 ? -2.274 -3.602 -11.208 1.00 92.25 163 ILE A O 1
ATOM 1276 N N . GLN A 1 164 ? -3.779 -3.257 -12.840 1.00 88.75 164 GLN A N 1
ATOM 1277 C CA . GLN A 1 164 ? -3.188 -4.209 -13.782 1.00 88.75 164 GLN A CA 1
ATOM 1278 C C . GLN A 1 164 ? -1.739 -3.852 -14.096 1.00 88.75 164 GLN A C 1
ATOM 1280 O O . GLN A 1 164 ? -0.881 -4.720 -14.062 1.00 88.75 164 GLN A O 1
ATOM 1285 N N . MET A 1 165 ? -1.419 -2.578 -14.325 1.00 91.25 165 MET A N 1
ATOM 1286 C CA . MET A 1 165 ? -0.031 -2.160 -14.526 1.00 91.25 165 MET A CA 1
ATOM 1287 C C . MET A 1 165 ? 0.858 -2.494 -13.311 1.00 91.25 165 MET A C 1
ATOM 1289 O O . MET A 1 165 ? 1.972 -2.985 -13.487 1.00 91.25 165 MET A O 1
ATOM 1293 N N . ALA A 1 166 ? 0.393 -2.263 -12.080 1.00 95.00 166 ALA A N 1
ATOM 1294 C CA . ALA A 1 166 ? 1.170 -2.570 -10.876 1.00 95.00 166 ALA A CA 1
ATOM 1295 C C . ALA A 1 166 ? 1.451 -4.076 -10.715 1.00 95.00 166 ALA A C 1
ATOM 1297 O O . ALA A 1 166 ? 2.511 -4.453 -10.206 1.00 95.00 166 ALA A O 1
ATOM 1298 N N . ILE A 1 167 ? 0.532 -4.935 -11.164 1.00 92.19 167 ILE A N 1
ATOM 1299 C CA . ILE A 1 167 ? 0.641 -6.396 -11.043 1.00 92.19 167 ILE A CA 1
ATOM 1300 C C . ILE A 1 167 ? 1.389 -7.008 -12.242 1.00 92.19 167 ILE A C 1
ATOM 1302 O O . ILE A 1 167 ? 2.313 -7.804 -12.046 1.00 92.19 167 ILE A O 1
ATOM 1306 N N . ASP A 1 168 ? 1.037 -6.578 -13.454 1.00 90.88 168 ASP A N 1
ATOM 1307 C CA . ASP A 1 168 ? 1.277 -7.274 -14.725 1.00 90.88 168 ASP A CA 1
ATOM 1308 C C . ASP A 1 168 ? 2.110 -6.498 -15.745 1.00 90.88 168 ASP A C 1
ATOM 1310 O O . ASP A 1 168 ? 2.291 -6.975 -16.866 1.00 90.88 168 ASP A O 1
ATOM 1314 N N . ASP A 1 169 ? 2.670 -5.335 -15.390 1.00 92.00 169 ASP A N 1
ATOM 1315 C CA . ASP A 1 169 ? 3.657 -4.696 -16.265 1.00 92.00 169 ASP A CA 1
ATOM 1316 C C . ASP A 1 169 ? 4.779 -5.710 -16.594 1.00 92.00 169 ASP A C 1
ATOM 1318 O O . ASP A 1 169 ? 5.456 -6.207 -15.682 1.00 92.00 169 ASP A O 1
ATOM 1322 N N . PRO A 1 170 ? 5.012 -6.015 -17.886 1.00 90.44 170 PRO A N 1
ATOM 1323 C CA . PRO A 1 170 ? 5.871 -7.119 -18.310 1.00 90.44 170 PRO A CA 1
ATOM 1324 C C . PRO A 1 170 ? 7.352 -6.897 -17.996 1.00 90.44 170 PRO A C 1
ATOM 1326 O O . PRO A 1 170 ? 8.151 -7.816 -18.143 1.00 90.44 170 PRO A O 1
ATOM 1329 N N . LYS A 1 171 ? 7.747 -5.691 -17.575 1.00 93.75 171 LYS A N 1
ATOM 1330 C CA . LYS A 1 171 ? 9.135 -5.366 -17.224 1.00 93.75 171 LYS A CA 1
ATOM 1331 C C . LYS A 1 171 ? 9.350 -5.205 -15.724 1.00 93.75 171 LYS A C 1
ATOM 1333 O O . LYS A 1 171 ? 10.485 -5.295 -15.262 1.00 93.75 171 LYS A O 1
ATOM 1338 N N . ARG A 1 172 ? 8.302 -4.863 -14.971 1.00 94.69 172 ARG A N 1
ATOM 1339 C CA . ARG A 1 172 ? 8.458 -4.355 -13.595 1.00 94.69 172 ARG A CA 1
ATOM 1340 C C . ARG A 1 172 ? 7.251 -4.550 -12.682 1.00 94.69 172 ARG A C 1
ATOM 1342 O O . ARG A 1 172 ? 7.321 -4.095 -11.538 1.00 94.69 172 ARG A O 1
ATOM 1349 N N . GLY A 1 173 ? 6.178 -5.181 -13.151 1.00 94.50 173 GLY A N 1
ATOM 1350 C CA . GLY A 1 173 ? 5.001 -5.498 -12.345 1.00 94.50 173 GLY A CA 1
ATOM 1351 C C . GLY A 1 173 ? 5.334 -6.457 -11.205 1.00 94.50 173 GLY A C 1
ATOM 1352 O O . GLY A 1 173 ? 6.399 -7.078 -11.196 1.00 94.50 173 GLY A O 1
ATOM 1353 N N . PHE A 1 174 ? 4.434 -6.581 -10.233 1.00 94.69 174 PHE A N 1
ATOM 1354 C CA . PHE A 1 174 ? 4.569 -7.500 -9.100 1.00 94.69 174 PHE A CA 1
ATOM 1355 C C . PHE A 1 174 ? 5.012 -8.904 -9.530 1.00 94.69 174 PHE A C 1
ATOM 1357 O O . PHE A 1 174 ? 5.968 -9.436 -8.970 1.00 94.69 174 PHE A O 1
ATOM 1364 N N . ARG A 1 175 ? 4.387 -9.476 -10.569 1.00 91.50 175 ARG A N 1
ATOM 1365 C CA . ARG A 1 175 ? 4.740 -10.819 -11.060 1.00 91.50 175 ARG A CA 1
ATOM 1366 C C . ARG A 1 175 ? 6.190 -10.897 -11.534 1.00 91.50 175 ARG A C 1
ATOM 1368 O O . ARG A 1 175 ? 6.884 -11.850 -11.201 1.00 91.50 175 ARG A O 1
ATOM 1375 N N . GLN A 1 176 ? 6.672 -9.863 -12.220 1.00 94.88 176 GLN A N 1
ATOM 1376 C CA . GLN A 1 176 ? 8.066 -9.780 -12.661 1.00 94.88 176 GLN A CA 1
ATOM 1377 C C . GLN A 1 176 ? 9.036 -9.601 -11.488 1.00 94.88 176 GLN A C 1
ATOM 1379 O O . GLN A 1 176 ? 10.105 -10.207 -11.492 1.00 94.88 176 GLN A O 1
ATOM 1384 N N . GLN A 1 177 ? 8.661 -8.828 -10.459 1.00 96.06 177 GLN A N 1
ATOM 1385 C CA . GLN A 1 177 ? 9.469 -8.699 -9.237 1.00 96.06 177 GLN A CA 1
ATOM 1386 C C . GLN A 1 177 ? 9.654 -10.050 -8.545 1.00 96.06 177 GLN A C 1
ATOM 1388 O O . GLN A 1 177 ? 10.766 -10.367 -8.138 1.00 96.06 177 GLN A O 1
ATOM 1393 N N . ILE A 1 178 ? 8.590 -10.851 -8.433 1.00 93.94 178 ILE A N 1
ATOM 1394 C CA . ILE A 1 178 ? 8.676 -12.190 -7.842 1.00 93.94 178 ILE A CA 1
ATOM 1395 C C . ILE A 1 178 ? 9.497 -13.121 -8.737 1.00 93.94 178 ILE A C 1
ATOM 1397 O O . ILE A 1 178 ? 10.450 -13.726 -8.261 1.00 93.94 178 ILE A O 1
ATOM 1401 N N . GLN A 1 179 ? 9.166 -13.191 -10.029 1.00 93.19 179 GLN A N 1
ATOM 1402 C CA . GLN A 1 179 ? 9.778 -14.129 -10.973 1.00 93.19 179 GLN A CA 1
ATOM 1403 C C . GLN A 1 179 ? 11.288 -13.920 -11.142 1.00 93.19 179 GLN A C 1
ATOM 1405 O O . GLN A 1 179 ? 12.017 -14.891 -11.308 1.00 93.19 179 GLN A O 1
ATOM 1410 N N . GLN A 1 180 ? 11.754 -12.670 -11.144 1.00 94.00 180 GLN A N 1
ATOM 1411 C CA . GLN A 1 180 ? 13.160 -12.347 -11.413 1.00 94.00 180 GLN A CA 1
ATOM 1412 C C . GLN A 1 180 ? 13.936 -11.923 -10.161 1.00 94.00 180 GLN A C 1
ATOM 1414 O O . GLN A 1 180 ? 15.164 -11.968 -10.154 1.00 94.00 180 GLN A O 1
ATOM 1419 N N . GLY A 1 181 ? 13.244 -11.444 -9.124 1.00 93.81 181 GLY A N 1
ATOM 1420 C CA . GLY A 1 181 ? 13.878 -10.879 -7.934 1.00 93.81 181 GLY A CA 1
ATOM 1421 C C . GLY A 1 181 ? 14.036 -11.859 -6.773 1.00 93.81 181 GLY A C 1
ATOM 1422 O O . GLY A 1 181 ? 14.843 -11.605 -5.876 1.00 93.81 181 GLY A O 1
ATOM 1423 N N . VAL A 1 182 ? 13.299 -12.972 -6.779 1.00 93.31 182 VAL A N 1
ATOM 1424 C CA . VAL A 1 182 ? 13.436 -14.052 -5.796 1.00 93.31 182 VAL A CA 1
ATOM 1425 C C . VAL A 1 182 ? 14.313 -15.146 -6.394 1.00 93.31 182 VAL A C 1
ATOM 1427 O O . VAL A 1 182 ? 14.029 -15.657 -7.472 1.00 93.31 182 VAL A O 1
ATOM 1430 N N . ARG A 1 183 ? 15.405 -15.478 -5.708 1.00 90.88 183 ARG A N 1
ATOM 1431 C CA . ARG A 1 183 ? 16.339 -16.536 -6.110 1.00 90.88 183 ARG A CA 1
ATOM 1432 C C . ARG A 1 183 ? 15.788 -17.917 -5.740 1.00 90.88 183 ARG A C 1
ATOM 1434 O O . ARG A 1 183 ? 14.861 -18.023 -4.941 1.00 90.88 183 ARG A O 1
ATOM 1441 N N . ASP A 1 184 ? 16.424 -18.971 -6.245 1.00 91.06 184 ASP A N 1
ATOM 1442 C CA . ASP A 1 184 ? 16.034 -20.369 -5.989 1.00 91.06 184 ASP A CA 1
ATOM 1443 C C . ASP A 1 184 ? 16.030 -20.750 -4.495 1.00 91.06 184 ASP A C 1
ATOM 1445 O O . ASP A 1 184 ? 15.292 -21.638 -4.077 1.00 91.06 184 ASP A O 1
ATOM 1449 N N . ASP A 1 185 ? 16.824 -20.055 -3.672 1.00 90.62 185 ASP A N 1
ATOM 1450 C CA . ASP A 1 185 ? 16.868 -20.208 -2.210 1.00 90.62 185 ASP A CA 1
ATOM 1451 C C . ASP A 1 185 ? 15.760 -19.425 -1.473 1.00 90.62 185 ASP A C 1
ATOM 1453 O O . ASP A 1 185 ? 15.726 -19.399 -0.243 1.00 90.62 185 ASP A O 1
ATOM 1457 N N . GLY A 1 186 ? 14.868 -18.753 -2.206 1.00 88.88 186 GLY A N 1
ATOM 1458 C CA . GLY A 1 186 ? 13.811 -17.895 -1.672 1.00 88.88 186 GLY A CA 1
ATOM 1459 C C . GLY A 1 186 ? 14.283 -16.503 -1.239 1.00 88.88 186 GLY A C 1
ATOM 1460 O O . GLY A 1 186 ? 13.462 -15.673 -0.838 1.00 88.88 186 GLY A O 1
ATOM 1461 N N . MET A 1 187 ? 15.581 -16.201 -1.322 1.00 92.12 187 MET A N 1
ATOM 1462 C CA . MET A 1 187 ? 16.107 -14.901 -0.920 1.00 92.12 187 MET A CA 1
ATOM 1463 C C . MET A 1 187 ? 15.930 -13.853 -2.013 1.00 92.12 187 MET A C 1
ATOM 1465 O O . MET A 1 187 ? 15.949 -14.129 -3.211 1.00 92.12 187 MET A O 1
ATOM 1469 N N . TRP A 1 188 ? 15.820 -12.600 -1.574 1.00 94.75 188 TRP A N 1
ATOM 1470 C CA . TRP A 1 188 ? 15.792 -11.464 -2.487 1.00 94.75 188 TRP A CA 1
ATOM 1471 C C . TRP A 1 188 ? 17.178 -11.235 -3.106 1.00 94.75 188 TRP A C 1
ATOM 1473 O O . TRP A 1 188 ? 18.187 -11.272 -2.395 1.00 94.75 188 TRP A O 1
ATOM 1483 N N . PHE A 1 189 ? 17.231 -10.963 -4.412 1.00 92.62 189 PHE A N 1
ATOM 1484 C CA . PHE A 1 189 ? 18.480 -10.947 -5.182 1.00 92.62 189 PHE A CA 1
ATOM 1485 C C . PHE A 1 189 ? 19.511 -9.903 -4.721 1.00 92.62 189 PHE A C 1
ATOM 1487 O O . PHE A 1 189 ? 20.705 -10.121 -4.908 1.00 92.62 189 PHE A O 1
ATOM 1494 N N . GLU A 1 190 ? 19.090 -8.805 -4.073 1.00 92.62 190 GLU A N 1
ATOM 1495 C CA . GLU A 1 190 ? 20.009 -7.779 -3.537 1.00 92.62 190 GLU A CA 1
ATOM 1496 C C . GLU A 1 190 ? 20.875 -8.293 -2.364 1.00 92.62 190 GLU A C 1
ATOM 1498 O O . GLU A 1 190 ? 21.733 -7.572 -1.861 1.00 92.62 190 GLU A O 1
ATOM 1503 N N . GLY A 1 191 ? 20.683 -9.544 -1.926 1.00 81.19 191 GLY A N 1
ATOM 1504 C CA . GLY A 1 191 ? 21.706 -10.323 -1.221 1.00 81.19 191 GLY A CA 1
ATOM 1505 C C . GLY A 1 191 ? 21.935 -9.983 0.254 1.00 81.19 191 GLY A C 1
ATOM 1506 O O . GLY A 1 191 ? 22.751 -10.639 0.895 1.00 81.19 191 GLY A O 1
ATOM 1507 N N . ALA A 1 192 ? 21.208 -9.016 0.821 1.00 84.62 192 ALA A N 1
ATOM 1508 C CA . ALA A 1 192 ? 21.265 -8.674 2.243 1.00 84.62 192 ALA A CA 1
ATOM 1509 C C . ALA A 1 192 ? 19.944 -8.994 2.957 1.00 84.62 192 ALA A C 1
ATOM 1511 O O . ALA A 1 192 ? 18.867 -8.638 2.472 1.00 84.62 192 ALA A O 1
ATOM 1512 N N . GLY A 1 193 ? 20.020 -9.585 4.157 1.00 82.31 193 GLY A N 1
ATOM 1513 C CA . GLY A 1 193 ? 18.835 -9.913 4.966 1.00 82.31 193 GLY A CA 1
ATOM 1514 C C . GLY A 1 193 ? 17.940 -8.699 5.247 1.00 82.31 193 GLY A C 1
ATOM 1515 O O . GLY A 1 193 ? 16.717 -8.805 5.196 1.00 82.31 193 GLY A O 1
ATOM 1516 N N . GLY A 1 194 ? 18.540 -7.517 5.438 1.00 86.44 194 GLY A N 1
ATOM 1517 C CA . GLY A 1 194 ? 17.799 -6.260 5.572 1.00 86.44 194 GLY A CA 1
ATOM 1518 C C . GLY A 1 194 ? 16.938 -5.943 4.345 1.00 86.44 194 GLY A C 1
ATOM 1519 O O . GLY A 1 194 ? 15.747 -5.672 4.490 1.00 86.44 194 GLY A O 1
ATOM 1520 N N . TYR A 1 195 ? 17.501 -6.048 3.136 1.00 90.00 195 TYR A N 1
ATOM 1521 C CA . TYR A 1 195 ? 16.737 -5.842 1.905 1.00 90.00 195 TYR A CA 1
ATOM 1522 C C . TYR A 1 195 ? 15.695 -6.928 1.679 1.00 90.00 195 TYR A C 1
ATOM 1524 O O . TYR A 1 195 ? 14.614 -6.611 1.207 1.00 90.00 195 TYR A O 1
ATOM 1532 N N . HIS A 1 196 ? 15.958 -8.176 2.063 1.00 91.75 196 HIS A N 1
ATOM 1533 C CA . HIS A 1 196 ? 14.975 -9.248 1.931 1.00 91.75 196 HIS A CA 1
ATOM 1534 C C . HIS A 1 196 ? 13.674 -8.935 2.688 1.00 91.75 196 HIS A C 1
ATOM 1536 O O . HIS A 1 196 ? 12.607 -8.851 2.078 1.00 91.75 196 HIS A O 1
ATOM 1542 N N . PHE A 1 197 ? 13.754 -8.662 3.994 1.00 92.44 197 PHE A N 1
ATOM 1543 C CA . PHE A 1 197 ? 12.559 -8.333 4.779 1.00 92.44 197 PHE A CA 1
ATOM 1544 C C . PHE A 1 197 ? 11.945 -6.990 4.383 1.00 92.44 197 PHE A C 1
ATOM 1546 O O . PHE A 1 197 ? 10.726 -6.827 4.441 1.00 92.44 197 PHE A O 1
ATOM 1553 N N . TYR A 1 198 ? 12.765 -6.026 3.960 1.00 93.88 198 TYR A N 1
ATOM 1554 C CA . TYR A 1 198 ? 12.267 -4.744 3.476 1.00 93.88 198 TYR A CA 1
ATOM 1555 C C . TYR A 1 198 ? 11.488 -4.887 2.161 1.00 93.88 198 TYR A C 1
ATOM 1557 O O . TYR A 1 198 ? 10.430 -4.280 2.011 1.00 93.88 198 TYR A O 1
ATOM 1565 N N . THR A 1 199 ? 11.949 -5.736 1.242 1.00 94.94 199 THR A N 1
ATOM 1566 C CA . THR A 1 199 ? 11.232 -6.057 0.005 1.00 94.94 199 THR A CA 1
ATOM 1567 C C . THR A 1 199 ? 9.937 -6.806 0.289 1.00 94.94 199 THR A C 1
ATOM 1569 O O . THR A 1 199 ? 8.911 -6.447 -0.281 1.00 94.94 199 THR A O 1
ATOM 1572 N N . ILE A 1 200 ? 9.936 -7.779 1.209 1.00 92.00 200 ILE A N 1
ATOM 1573 C CA . ILE A 1 200 ? 8.707 -8.484 1.615 1.00 92.00 200 ILE A CA 1
ATOM 1574 C C . ILE A 1 200 ? 7.653 -7.490 2.113 1.00 92.00 200 ILE A C 1
ATOM 1576 O O . ILE A 1 200 ? 6.508 -7.537 1.670 1.00 92.00 200 ILE A O 1
ATOM 1580 N N . ARG A 1 201 ? 8.041 -6.536 2.970 1.00 94.31 201 ARG A N 1
ATOM 1581 C CA . ARG A 1 201 ? 7.136 -5.472 3.442 1.00 94.31 201 ARG A CA 1
ATOM 1582 C C . ARG A 1 201 ? 6.619 -4.585 2.309 1.00 94.31 201 ARG A C 1
ATOM 1584 O O . ARG A 1 201 ? 5.497 -4.103 2.393 1.00 94.31 201 ARG A O 1
ATOM 1591 N N . GLY A 1 202 ? 7.420 -4.386 1.265 1.00 95.06 202 GLY A N 1
ATOM 1592 C CA . GLY A 1 202 ? 7.021 -3.656 0.066 1.00 95.06 202 GLY A CA 1
ATOM 1593 C C . GLY A 1 202 ? 6.147 -4.462 -0.893 1.00 95.06 202 GLY A C 1
ATOM 1594 O O . GLY A 1 202 ? 5.422 -3.854 -1.663 1.00 95.06 202 GLY A O 1
ATOM 1595 N N . LEU A 1 203 ? 6.190 -5.796 -0.874 1.00 94.88 203 LEU A N 1
ATOM 1596 C CA . LEU A 1 203 ? 5.384 -6.677 -1.733 1.00 94.88 203 LEU A CA 1
ATOM 1597 C C . LEU A 1 203 ? 4.025 -7.017 -1.112 1.00 94.88 203 LEU A C 1
ATOM 1599 O O . LEU A 1 203 ? 3.014 -7.057 -1.811 1.00 94.88 203 LEU A O 1
ATOM 1603 N N . TRP A 1 204 ? 4.009 -7.262 0.198 1.00 95.62 204 TRP A N 1
ATOM 1604 C CA . TRP A 1 204 ? 2.846 -7.760 0.933 1.00 95.62 204 TRP A CA 1
ATOM 1605 C C . TRP A 1 204 ? 1.557 -6.938 0.731 1.00 95.62 204 TRP A C 1
ATOM 1607 O O . TRP A 1 204 ? 0.525 -7.546 0.451 1.00 95.62 204 TRP A O 1
ATOM 1617 N N . PRO A 1 205 ? 1.569 -5.590 0.794 1.00 96.19 205 PRO A N 1
ATOM 1618 C CA . PRO A 1 205 ? 0.344 -4.804 0.657 1.00 96.19 205 PRO A CA 1
ATOM 1619 C C . PRO A 1 205 ? -0.352 -4.998 -0.692 1.00 96.19 205 PRO A C 1
ATOM 1621 O O . PRO A 1 205 ? -1.573 -5.107 -0.734 1.00 96.19 205 PRO A O 1
ATOM 1624 N N . LEU A 1 206 ? 0.410 -5.087 -1.791 1.00 95.06 206 LEU A N 1
ATOM 1625 C CA . LEU A 1 206 ? -0.166 -5.362 -3.107 1.00 95.06 206 LEU A CA 1
ATOM 1626 C C . LEU A 1 206 ? -0.725 -6.775 -3.205 1.00 95.06 206 LEU A C 1
ATOM 1628 O O . LEU A 1 206 ? -1.757 -6.970 -3.837 1.00 95.06 206 LEU A O 1
ATOM 1632 N N . ALA A 1 207 ? -0.044 -7.754 -2.607 1.00 92.19 207 ALA A N 1
ATOM 1633 C CA . ALA A 1 207 ? -0.517 -9.131 -2.602 1.00 92.19 207 ALA A CA 1
ATOM 1634 C C . ALA A 1 207 ? -1.878 -9.240 -1.894 1.00 92.19 207 ALA A C 1
ATOM 1636 O O . ALA A 1 207 ? -2.799 -9.836 -2.449 1.00 92.19 207 ALA A O 1
ATOM 1637 N N . GLU A 1 208 ? -2.034 -8.599 -0.732 1.00 92.25 208 GLU A N 1
ATOM 1638 C CA . GLU A 1 208 ? -3.306 -8.574 -0.001 1.00 92.25 208 GLU A CA 1
ATOM 1639 C C . GLU A 1 208 ? -4.390 -7.772 -0.727 1.00 92.25 208 GLU A C 1
ATOM 1641 O O . GLU A 1 208 ? -5.501 -8.271 -0.897 1.00 92.25 208 GLU A O 1
ATOM 1646 N N . ALA A 1 209 ? -4.070 -6.589 -1.258 1.00 92.00 209 ALA A N 1
ATOM 1647 C CA . ALA A 1 209 ? -5.036 -5.801 -2.025 1.00 92.00 209 ALA A CA 1
ATOM 1648 C C . ALA A 1 209 ? -5.482 -6.523 -3.308 1.00 92.00 209 ALA A C 1
ATOM 1650 O O . ALA A 1 209 ? -6.642 -6.436 -3.699 1.00 92.00 209 ALA A O 1
ATOM 1651 N N . ALA A 1 210 ? -4.590 -7.271 -3.965 1.00 87.69 210 ALA A N 1
ATOM 1652 C CA . ALA A 1 210 ? -4.938 -8.111 -5.110 1.00 87.69 210 ALA A CA 1
ATOM 1653 C C . ALA A 1 210 ? -5.774 -9.332 -4.689 1.00 87.69 210 ALA A C 1
ATOM 1655 O O . ALA A 1 210 ? -6.693 -9.728 -5.414 1.00 87.69 210 ALA A O 1
ATOM 1656 N N . ARG A 1 211 ? -5.482 -9.915 -3.516 1.00 84.75 211 ARG A N 1
ATOM 1657 C CA . ARG A 1 211 ? -6.259 -11.011 -2.930 1.00 84.75 211 ARG A CA 1
ATOM 1658 C C . ARG A 1 211 ? -7.704 -10.561 -2.688 1.00 84.75 211 ARG A C 1
ATOM 1660 O O . ARG A 1 211 ? -8.641 -11.170 -3.196 1.00 84.75 211 ARG A O 1
ATOM 1667 N N . LEU A 1 212 ? -7.877 -9.469 -1.955 1.00 85.69 212 LEU A N 1
ATOM 1668 C CA . LEU A 1 212 ? -9.185 -8.934 -1.584 1.00 85.69 212 LEU A CA 1
ATOM 1669 C C . LEU A 1 212 ? -9.908 -8.268 -2.755 1.00 85.69 212 LEU A C 1
ATOM 1671 O O . LEU A 1 212 ? -11.114 -8.417 -2.890 1.00 85.69 212 LEU A O 1
ATOM 1675 N N . GLY A 1 213 ? -9.184 -7.611 -3.660 1.00 72.19 213 GLY A N 1
ATOM 1676 C CA . GLY A 1 213 ? -9.729 -6.947 -4.846 1.00 72.19 213 GLY A CA 1
ATOM 1677 C C . GLY A 1 213 ? -10.244 -7.885 -5.946 1.00 72.19 213 GLY A C 1
ATOM 1678 O O . GLY A 1 213 ? -10.605 -7.414 -7.018 1.00 72.19 213 GLY A O 1
ATOM 1679 N N . GLY A 1 214 ? -10.262 -9.205 -5.733 1.00 63.62 214 GLY A N 1
ATOM 1680 C CA . GLY A 1 214 ? -10.784 -10.167 -6.711 1.00 63.62 214 GLY A CA 1
ATOM 1681 C C . GLY A 1 214 ? -9.817 -10.527 -7.846 1.00 63.62 214 GLY A C 1
ATOM 1682 O O . GLY A 1 214 ? -10.138 -11.381 -8.675 1.00 63.62 214 GLY A O 1
ATOM 1683 N N . ALA A 1 215 ? -8.586 -10.001 -7.841 1.00 58.69 215 ALA A N 1
ATOM 1684 C CA . ALA A 1 215 ? -7.524 -10.462 -8.742 1.00 58.69 215 ALA A CA 1
ATOM 1685 C C . ALA A 1 215 ? -7.065 -11.906 -8.425 1.00 58.69 215 ALA A C 1
ATOM 1687 O O . ALA A 1 215 ? -6.265 -12.481 -9.168 1.00 58.69 215 ALA A O 1
ATOM 1688 N N . ILE A 1 216 ? -7.630 -12.523 -7.373 1.00 48.84 216 ILE A N 1
ATOM 1689 C CA . ILE A 1 216 ? -7.572 -13.957 -7.057 1.00 48.84 216 ILE A CA 1
ATOM 1690 C C . ILE A 1 216 ? -7.882 -14.834 -8.258 1.00 48.84 216 ILE A C 1
ATOM 1692 O O . ILE A 1 216 ? -7.189 -15.825 -8.419 1.00 48.84 216 ILE A O 1
ATOM 1696 N N . PHE A 1 217 ? -8.880 -14.536 -9.099 1.00 44.28 217 PHE A N 1
ATOM 1697 C CA . PHE A 1 217 ? -9.177 -15.449 -10.211 1.00 44.28 217 PHE A CA 1
ATOM 1698 C C . PHE A 1 217 ? -7.987 -15.523 -11.171 1.00 44.28 217 PHE A C 1
ATOM 1700 O O . PHE A 1 217 ? -7.504 -16.606 -11.476 1.00 44.28 217 PHE A O 1
ATOM 1707 N N . THR A 1 218 ? -7.408 -14.381 -11.537 1.00 50.31 218 THR A N 1
ATOM 1708 C CA . THR A 1 218 ? -6.194 -14.315 -12.361 1.00 50.31 218 THR A CA 1
ATOM 1709 C C . THR A 1 218 ? -4.961 -14.853 -11.629 1.00 50.31 218 THR A C 1
ATOM 1711 O O . THR A 1 218 ? -4.062 -15.398 -12.260 1.00 50.31 218 THR A O 1
ATOM 1714 N N . TYR A 1 219 ? -4.883 -14.710 -10.304 1.00 46.50 219 TYR A N 1
ATOM 1715 C CA . TYR A 1 219 ? -3.789 -15.235 -9.482 1.00 46.50 219 TYR A CA 1
ATOM 1716 C C . TYR A 1 219 ? -3.859 -16.759 -9.304 1.00 46.50 219 TYR A C 1
ATOM 1718 O O . TYR A 1 219 ? -2.846 -17.422 -9.471 1.00 46.50 219 TYR A O 1
ATOM 1726 N N . LEU A 1 220 ? -5.034 -17.329 -9.033 1.00 43.62 220 LEU A N 1
ATOM 1727 C CA . LEU A 1 220 ? -5.276 -18.768 -8.916 1.00 43.62 220 LEU A CA 1
ATOM 1728 C C . LEU A 1 220 ? -5.211 -19.451 -10.276 1.00 43.62 220 LEU A C 1
ATOM 1730 O O . LEU A 1 220 ? -4.591 -20.503 -10.378 1.00 43.62 220 LEU A O 1
ATOM 1734 N N . VAL A 1 221 ? -5.786 -18.849 -11.323 1.00 50.66 221 VAL A N 1
ATOM 1735 C CA . VAL A 1 221 ? -5.611 -19.320 -12.704 1.00 50.66 221 VAL A CA 1
ATOM 1736 C C . VAL A 1 221 ? -4.142 -19.216 -13.093 1.00 50.66 221 VAL A C 1
ATOM 1738 O O . VAL A 1 221 ? -3.615 -20.180 -13.622 1.00 50.66 221 VAL A O 1
ATOM 1741 N N . GLY A 1 222 ? -3.447 -18.125 -12.755 1.00 49.44 222 GLY A N 1
ATOM 1742 C CA . GLY A 1 222 ? -2.002 -17.989 -12.963 1.00 49.44 222 GLY A CA 1
ATOM 1743 C C . GLY A 1 222 ? -1.202 -19.088 -12.260 1.00 49.44 222 GLY A C 1
ATOM 1744 O O . GLY A 1 222 ? -0.494 -19.834 -12.916 1.00 49.44 222 GLY A O 1
ATOM 1745 N N . GLN A 1 223 ? -1.395 -19.285 -10.954 1.00 45.34 223 GLN A N 1
ATOM 1746 C CA . GLN A 1 223 ? -0.741 -20.347 -10.176 1.00 45.34 223 GLN A CA 1
ATOM 1747 C C . GLN A 1 223 ? -1.077 -21.754 -10.691 1.00 45.34 223 GLN A C 1
ATOM 1749 O O . GLN A 1 223 ? -0.230 -22.646 -10.669 1.00 45.34 223 GLN A O 1
ATOM 1754 N N . PHE A 1 224 ? -2.309 -21.976 -11.147 1.00 46.03 224 PHE A N 1
ATOM 1755 C CA . PHE A 1 224 ? -2.737 -23.246 -11.722 1.00 46.03 224 PHE A CA 1
ATOM 1756 C C . PHE A 1 224 ? -2.108 -23.475 -13.101 1.00 46.03 224 PHE A C 1
ATOM 1758 O O . PHE A 1 224 ? -1.598 -24.562 -13.353 1.00 46.03 224 PHE A O 1
ATOM 1765 N N . VAL A 1 225 ? -2.068 -22.459 -13.964 1.00 51.81 225 VAL A N 1
ATOM 1766 C CA . VAL A 1 225 ? -1.397 -22.489 -15.274 1.00 51.81 225 VAL A CA 1
ATOM 1767 C C . VAL A 1 225 ? 0.108 -22.682 -15.116 1.00 51.81 225 VAL A C 1
ATOM 1769 O O . VAL A 1 225 ? 0.681 -23.516 -15.809 1.00 51.81 225 VAL A O 1
ATOM 1772 N N . ASP A 1 226 ? 0.742 -21.986 -14.178 1.00 48.12 226 ASP A N 1
ATOM 1773 C CA . ASP A 1 226 ? 2.175 -22.112 -13.903 1.00 48.12 226 ASP A CA 1
ATOM 1774 C C . ASP A 1 226 ? 2.532 -23.527 -13.413 1.00 48.12 226 ASP A C 1
ATOM 1776 O O . ASP A 1 226 ? 3.601 -24.044 -13.727 1.00 48.12 226 ASP A O 1
ATOM 1780 N N . ARG A 1 227 ? 1.624 -24.192 -12.680 1.00 48.50 227 ARG A N 1
ATOM 1781 C CA . ARG A 1 227 ? 1.819 -25.564 -12.170 1.00 48.50 227 ARG A CA 1
ATOM 1782 C C . ARG A 1 227 ? 1.409 -26.670 -13.139 1.00 48.50 227 ARG A C 1
ATOM 1784 O O . ARG A 1 227 ? 1.953 -27.766 -13.055 1.00 48.50 227 ARG A O 1
ATOM 1791 N N . THR A 1 228 ? 0.421 -26.430 -13.998 1.00 47.78 228 THR A N 1
ATOM 1792 C CA . THR A 1 228 ? -0.232 -27.488 -14.799 1.00 47.78 228 THR A CA 1
ATOM 1793 C C . THR A 1 228 ? -0.171 -27.252 -16.309 1.00 47.78 228 THR A C 1
ATOM 1795 O O . THR A 1 228 ? -0.607 -28.096 -17.094 1.00 47.78 228 THR A O 1
ATOM 1798 N N . GLY A 1 229 ? 0.405 -26.127 -16.734 1.00 47.09 229 GLY A N 1
ATOM 1799 C CA . GLY A 1 229 ? 0.356 -25.644 -18.107 1.00 47.09 229 GLY A CA 1
ATOM 1800 C C . GLY A 1 229 ? -1.019 -25.077 -18.473 1.00 47.09 229 GLY A C 1
ATOM 1801 O O . GLY A 1 229 ? -1.995 -25.181 -17.737 1.00 47.09 229 GLY A O 1
ATOM 1802 N N . TYR A 1 230 ? -1.128 -24.472 -19.655 1.00 49.56 230 TYR A N 1
ATOM 1803 C CA . TYR A 1 230 ? -2.390 -23.873 -20.112 1.00 49.56 230 TYR A CA 1
ATOM 1804 C C . TYR A 1 230 ? -3.461 -24.906 -20.531 1.00 49.56 230 TYR A C 1
ATOM 1806 O O . TYR A 1 230 ? -4.645 -24.578 -20.618 1.00 49.56 230 TYR A O 1
ATOM 1814 N N . VAL A 1 231 ? -3.071 -26.157 -20.802 1.00 51.28 231 VAL A N 1
ATOM 1815 C CA . VAL A 1 231 ? -3.937 -27.208 -21.381 1.00 51.28 231 VAL A CA 1
ATOM 1816 C C . VAL A 1 231 ? -5.183 -27.527 -20.533 1.00 51.28 231 VAL A C 1
ATOM 1818 O O . VAL A 1 231 ? -6.275 -27.584 -21.104 1.00 51.28 231 VAL A O 1
ATOM 1821 N N . PRO A 1 232 ? -5.103 -27.683 -19.197 1.00 54.88 232 PRO A N 1
ATOM 1822 C CA . PRO A 1 232 ? -6.278 -28.010 -18.387 1.00 54.88 232 PRO A CA 1
ATOM 1823 C C . PRO A 1 232 ? -7.251 -26.827 -18.261 1.00 54.88 232 PRO A C 1
ATOM 1825 O O . PRO A 1 232 ? -8.462 -27.029 -18.188 1.00 54.88 232 PRO A O 1
ATOM 1828 N N . VAL A 1 233 ? -6.743 -25.590 -18.314 1.00 51.66 233 VAL A N 1
ATOM 1829 C CA . VAL A 1 233 ? -7.571 -24.373 -18.335 1.00 51.66 233 VAL A CA 1
ATOM 1830 C C . VAL A 1 233 ? -8.370 -24.284 -19.633 1.00 51.66 233 VAL A C 1
ATOM 1832 O O . VAL A 1 233 ? -9.574 -24.037 -19.593 1.00 51.66 233 VAL A O 1
ATOM 1835 N N . PHE A 1 234 ? -7.745 -24.573 -20.780 1.00 49.06 234 PHE A N 1
ATOM 1836 C CA . PHE A 1 234 ? -8.455 -24.649 -22.061 1.00 49.06 234 PHE A CA 1
ATOM 1837 C C . PHE A 1 234 ? -9.523 -25.750 -22.079 1.00 49.06 234 PHE A C 1
ATOM 1839 O O . PHE A 1 234 ? -10.600 -25.537 -22.636 1.00 49.06 234 PHE A O 1
ATOM 1846 N N . GLY A 1 235 ? -9.265 -26.892 -21.433 1.00 54.09 235 GLY A N 1
ATOM 1847 C CA . GLY A 1 235 ? -10.251 -27.965 -21.276 1.00 54.09 235 GLY A CA 1
ATOM 1848 C C . GLY A 1 235 ? -11.474 -27.540 -20.457 1.00 54.09 235 GLY A C 1
ATOM 1849 O O . GLY A 1 235 ? -12.606 -27.755 -20.886 1.00 54.09 235 GLY A O 1
ATOM 1850 N N . ALA A 1 236 ? -11.263 -26.883 -19.312 1.00 55.88 236 ALA A N 1
ATOM 1851 C CA . ALA A 1 236 ? -12.345 -26.422 -18.439 1.00 55.88 236 ALA A CA 1
ATOM 1852 C C . ALA A 1 236 ? -13.183 -25.297 -19.073 1.00 55.88 236 ALA A C 1
ATOM 1854 O O . ALA A 1 236 ? -14.414 -25.348 -19.044 1.00 55.88 236 ALA A O 1
ATOM 1855 N N . VAL A 1 237 ? -12.532 -24.310 -19.699 1.00 56.94 237 VAL A N 1
ATOM 1856 C CA . VAL A 1 237 ? -13.217 -23.216 -20.409 1.00 56.94 237 VAL A CA 1
ATOM 1857 C C . VAL A 1 237 ? -13.962 -23.746 -21.637 1.00 56.94 237 VAL A C 1
ATOM 1859 O O . VAL A 1 237 ? -15.103 -23.353 -21.876 1.00 56.94 237 VAL A O 1
ATOM 1862 N N . GLY A 1 238 ? -13.365 -24.684 -22.380 1.00 54.59 238 GLY A N 1
ATOM 1863 C CA . GLY A 1 238 ? -14.017 -25.351 -23.507 1.00 54.59 238 GLY A CA 1
ATOM 1864 C C . GLY A 1 238 ? -15.275 -26.116 -23.090 1.00 54.59 238 GLY A C 1
ATOM 1865 O O . GLY A 1 238 ? -16.308 -26.001 -23.745 1.00 54.59 238 GLY A O 1
ATOM 1866 N N . LEU A 1 239 ? -15.230 -26.834 -21.964 1.00 58.66 239 LEU A N 1
ATOM 1867 C CA . LEU A 1 239 ? -16.387 -27.555 -21.429 1.00 58.66 239 LEU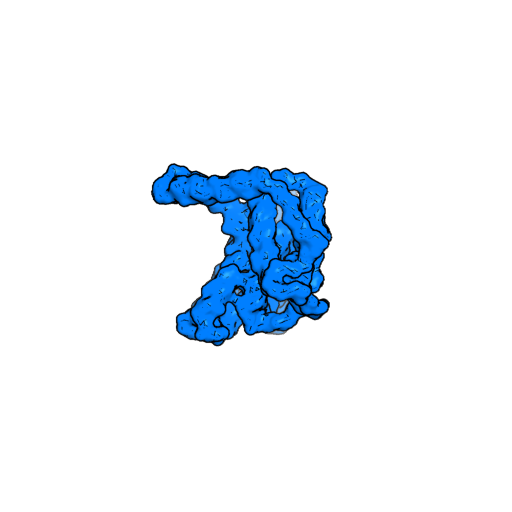 A CA 1
ATOM 1868 C C . LEU A 1 239 ? -17.504 -26.596 -20.980 1.00 58.66 239 LEU A C 1
ATOM 1870 O O . LEU A 1 239 ? -18.670 -26.816 -21.304 1.00 58.66 239 LEU A O 1
ATOM 1874 N N . LEU A 1 240 ? -17.155 -25.505 -20.290 1.00 56.94 240 LEU A N 1
ATOM 1875 C CA . LEU A 1 240 ? -18.111 -24.475 -19.866 1.00 56.94 240 LEU A CA 1
ATOM 1876 C C . LEU A 1 240 ? -18.776 -23.776 -21.058 1.00 56.94 240 LEU A C 1
ATOM 1878 O O . LEU A 1 240 ? -19.981 -23.539 -21.026 1.00 56.94 240 LEU A O 1
ATOM 1882 N N . ALA A 1 241 ? -18.026 -23.503 -22.129 1.00 50.78 241 ALA A N 1
ATOM 1883 C CA . ALA A 1 241 ? -18.573 -22.944 -23.363 1.00 50.78 241 ALA A CA 1
ATOM 1884 C C . ALA A 1 241 ? -19.558 -23.911 -24.042 1.00 50.78 241 ALA A C 1
ATOM 1886 O O . ALA A 1 241 ? -20.627 -23.489 -24.478 1.00 50.78 241 ALA A O 1
ATOM 1887 N N . VAL A 1 242 ? -19.253 -25.214 -24.069 1.00 61.31 242 VAL A N 1
ATOM 1888 C CA . VAL A 1 242 ? -20.170 -26.240 -24.597 1.00 61.31 242 VAL A CA 1
ATOM 1889 C C . VAL A 1 242 ? -21.454 -26.310 -23.770 1.00 61.31 242 VAL A C 1
ATOM 1891 O O . VAL A 1 242 ? -22.541 -26.327 -24.344 1.00 61.31 242 VAL A O 1
ATOM 1894 N N . VAL A 1 243 ? -21.355 -26.285 -22.438 1.00 65.62 243 VAL A N 1
ATOM 1895 C CA . VAL A 1 243 ? -22.523 -26.291 -21.540 1.00 65.62 243 VAL A CA 1
ATOM 1896 C C . VAL A 1 243 ? -23.360 -25.019 -21.702 1.00 65.62 243 VAL A C 1
ATOM 1898 O O . VAL A 1 243 ? -24.585 -25.104 -21.782 1.00 65.62 243 VAL A O 1
ATOM 1901 N N . ALA A 1 244 ? -22.726 -23.850 -21.822 1.00 59.34 244 ALA A N 1
ATOM 1902 C CA . ALA A 1 244 ? -23.411 -22.580 -22.056 1.00 59.34 244 ALA A CA 1
ATOM 1903 C C . ALA A 1 244 ? -24.113 -22.547 -23.424 1.00 59.34 244 ALA A C 1
ATOM 1905 O O . ALA A 1 244 ? -25.269 -22.133 -23.508 1.00 59.34 244 ALA A O 1
ATOM 1906 N N . CYS A 1 245 ? -23.469 -23.052 -24.482 1.00 58.75 245 CYS A N 1
ATOM 1907 C CA . CYS A 1 245 ? -24.097 -23.214 -25.792 1.00 58.75 245 CYS A CA 1
ATOM 1908 C C . CYS A 1 245 ? -25.286 -24.180 -25.729 1.00 58.75 245 CYS A C 1
ATOM 1910 O O . CYS A 1 245 ? -26.344 -23.871 -26.269 1.00 58.75 245 CYS A O 1
ATOM 1912 N N . PHE A 1 246 ? -25.162 -25.315 -25.035 1.00 66.12 246 PHE A N 1
ATOM 1913 C CA . PHE A 1 246 ? -26.259 -26.276 -24.883 1.00 66.12 246 PHE A CA 1
ATOM 1914 C C . PHE A 1 246 ? -27.436 -25.685 -24.088 1.00 66.12 246 PHE A C 1
ATOM 1916 O O . PHE A 1 246 ? -28.598 -25.876 -24.451 1.00 66.12 246 PHE A O 1
ATOM 1923 N N . GLY A 1 247 ? -27.147 -24.908 -23.042 1.00 64.94 247 GLY A N 1
ATOM 1924 C CA . GLY A 1 247 ? -28.135 -24.127 -22.295 1.00 64.94 247 GLY A CA 1
ATOM 1925 C C . GLY A 1 247 ? -28.851 -23.101 -23.176 1.00 64.94 247 GLY A C 1
ATOM 1926 O O . GLY A 1 247 ? -30.076 -23.027 -23.162 1.00 64.94 247 GLY A O 1
ATOM 1927 N N . LEU A 1 248 ? -28.112 -22.368 -24.012 1.00 58.22 248 LEU A N 1
ATOM 1928 C CA . LEU A 1 248 ? -28.679 -21.399 -24.950 1.00 58.22 248 LEU A CA 1
ATOM 1929 C C . LEU A 1 248 ? -29.561 -22.082 -26.008 1.00 58.22 248 LEU A C 1
ATOM 1931 O O . LEU A 1 248 ? -30.680 -21.639 -26.239 1.00 58.22 248 LEU A O 1
ATOM 1935 N N . PHE A 1 249 ? -29.117 -23.197 -26.597 1.00 57.34 249 PHE A N 1
ATOM 1936 C CA . PHE A 1 249 ? -29.900 -23.955 -27.582 1.00 57.34 249 PHE A CA 1
ATOM 1937 C C . PHE A 1 249 ? -31.151 -24.604 -26.981 1.00 57.34 249 PHE A C 1
ATOM 1939 O O . PHE A 1 249 ? -32.194 -24.649 -27.628 1.00 57.34 249 PHE A O 1
ATOM 1946 N N . THR A 1 250 ? -31.087 -25.082 -25.738 1.00 63.66 250 THR A N 1
ATOM 1947 C CA . THR A 1 250 ? -32.266 -25.626 -25.044 1.00 63.66 250 THR A CA 1
ATOM 1948 C C . THR A 1 250 ? -33.245 -24.534 -24.619 1.00 63.66 250 THR A C 1
ATOM 1950 O O . THR A 1 250 ? -34.452 -24.779 -24.625 1.00 63.66 250 THR A O 1
ATOM 1953 N N . LEU A 1 251 ? -32.758 -23.331 -24.300 1.00 55.41 251 LEU A N 1
ATOM 1954 C CA . LEU A 1 251 ? -33.592 -22.169 -24.003 1.00 55.41 251 LEU A CA 1
ATOM 1955 C C . LEU A 1 251 ? -34.263 -21.628 -25.276 1.00 55.41 251 LEU A C 1
ATOM 1957 O O . LEU A 1 251 ? -35.481 -21.481 -25.300 1.00 55.41 251 LEU A O 1
ATOM 1961 N N . VAL A 1 252 ? -33.505 -21.430 -26.359 1.00 56.00 252 VAL A N 1
ATOM 1962 C CA . VAL A 1 252 ? -34.022 -20.999 -27.673 1.00 56.00 252 VAL A CA 1
ATOM 1963 C C . VAL A 1 252 ? -34.991 -22.040 -28.242 1.00 56.00 252 VAL A C 1
ATOM 1965 O O . VAL A 1 252 ? -36.111 -21.701 -28.607 1.00 56.00 252 VAL A O 1
ATOM 1968 N N . GLY A 1 253 ? -34.648 -23.330 -28.179 1.00 51.50 253 GLY A N 1
ATOM 1969 C CA . GLY A 1 253 ? -35.540 -24.421 -28.584 1.00 51.50 253 GLY A CA 1
ATOM 1970 C C . GLY A 1 253 ? -36.735 -24.659 -27.645 1.00 51.50 253 GLY A C 1
ATOM 1971 O O . GLY A 1 253 ? -37.596 -25.490 -27.946 1.00 51.50 253 GLY A O 1
ATOM 1972 N N . ARG A 1 254 ? -36.800 -23.993 -26.483 1.00 52.69 254 ARG A N 1
ATOM 1973 C CA . ARG A 1 254 ? -38.009 -23.905 -25.641 1.00 52.69 254 ARG A CA 1
ATOM 1974 C C . ARG A 1 254 ? -38.867 -22.701 -26.020 1.00 52.69 254 ARG A C 1
ATOM 1976 O O . ARG A 1 254 ? -40.085 -22.831 -25.997 1.00 52.69 254 ARG A O 1
ATOM 1983 N N . VAL A 1 255 ? -38.251 -21.583 -26.402 1.00 47.19 255 VAL A N 1
ATOM 1984 C CA . VAL A 1 255 ? -38.942 -20.381 -26.895 1.00 47.19 255 VAL A CA 1
ATOM 1985 C C . VAL A 1 255 ? -39.636 -20.659 -28.233 1.00 47.19 255 VAL A C 1
ATOM 1987 O O . VAL A 1 255 ? -40.814 -20.355 -28.368 1.00 47.19 255 VAL A O 1
ATOM 1990 N N . GLU A 1 256 ? -38.990 -21.366 -29.165 1.00 48.41 256 GLU A N 1
ATOM 1991 C CA . GLU A 1 256 ? -39.602 -21.753 -30.454 1.00 48.41 256 GLU A CA 1
ATOM 1992 C C . GLU A 1 256 ? -40.772 -22.747 -30.320 1.00 48.41 256 GLU A C 1
ATOM 1994 O O . GLU A 1 256 ? -41.571 -22.895 -31.239 1.00 48.41 256 GLU A O 1
ATOM 1999 N N . ARG A 1 257 ? -40.907 -23.430 -29.174 1.00 54.25 257 ARG A N 1
ATOM 2000 C CA . ARG A 1 257 ? -42.037 -24.333 -28.887 1.00 54.25 257 ARG A CA 1
ATOM 2001 C C . ARG A 1 257 ? -43.208 -23.650 -28.174 1.00 54.25 257 ARG A C 1
ATOM 2003 O O . ARG A 1 257 ? -44.203 -24.321 -27.911 1.00 54.25 257 ARG A O 1
ATOM 2010 N N . MET A 1 258 ? -43.098 -22.357 -27.854 1.00 51.19 258 MET A N 1
ATOM 2011 C CA . MET A 1 258 ? -44.131 -21.594 -27.141 1.00 51.19 258 MET A CA 1
ATOM 2012 C C . MET A 1 258 ? -45.036 -20.730 -28.041 1.00 51.19 258 MET A C 1
ATOM 2014 O O . MET A 1 258 ? -45.975 -20.131 -27.528 1.00 51.19 258 MET A O 1
ATOM 2018 N N . GLU A 1 259 ? -44.861 -20.738 -29.366 1.00 50.41 259 GLU A N 1
ATOM 2019 C CA . GLU A 1 259 ? -45.781 -20.097 -30.327 1.00 50.41 259 GLU A CA 1
ATOM 2020 C C . GLU A 1 259 ? -46.079 -21.109 -31.456 1.00 50.41 259 GLU A C 1
ATOM 2022 O O . GLU A 1 259 ? -45.162 -21.718 -31.991 1.00 50.41 259 GLU A O 1
ATOM 2027 N N . LEU A 1 260 ? -47.315 -21.459 -31.832 1.00 43.84 260 LEU A N 1
ATOM 2028 C CA . LEU A 1 260 ? -48.542 -20.672 -31.999 1.00 43.84 260 LEU A CA 1
ATOM 2029 C C . LEU A 1 260 ? -49.803 -21.495 -31.627 1.00 43.84 260 LEU A C 1
ATOM 2031 O O . LEU A 1 260 ? -49.863 -22.689 -31.948 1.00 43.84 260 LEU A O 1
ATOM 2035 N N . PRO A 1 261 ? -50.872 -20.882 -31.077 1.00 52.44 261 PRO A N 1
ATOM 2036 C CA . PRO A 1 261 ? -52.222 -21.421 -31.207 1.00 52.44 261 PRO A CA 1
ATOM 2037 C C . PRO A 1 261 ? -52.617 -21.383 -32.688 1.00 52.44 261 PRO A C 1
ATOM 2039 O O . PRO A 1 261 ? -52.479 -20.350 -33.343 1.00 52.44 261 PRO A O 1
ATOM 2042 N N . ARG A 1 262 ? -53.091 -22.511 -33.225 1.00 52.00 262 ARG A N 1
ATOM 2043 C CA . ARG A 1 262 ? -53.661 -22.564 -34.578 1.00 52.00 262 ARG A CA 1
ATOM 2044 C C . ARG A 1 262 ? -54.893 -21.652 -34.614 1.00 52.00 262 ARG A C 1
ATOM 2046 O O . ARG A 1 262 ? -55.822 -21.892 -33.844 1.00 52.00 262 ARG A O 1
ATOM 2053 N N . LEU A 1 263 ? -54.851 -20.619 -35.458 1.00 44.91 263 LEU A N 1
ATOM 2054 C CA . LEU A 1 263 ? -56.040 -19.895 -35.917 1.00 44.91 263 LEU A CA 1
ATOM 2055 C C . LEU A 1 263 ? -56.908 -20.818 -36.779 1.00 44.91 263 LEU A C 1
ATOM 2057 O O . LEU A 1 263 ? -56.318 -21.631 -37.531 1.00 44.91 263 LEU A O 1
#

Foldseek 3Di:
DVVVVVVVVVVVVPPVQDQFDAFPQQQDDPVRVVVVVVVCVDPPNVVVVVVVVVVVVVVVPDDPDDPPFAADDPDPDADPQAQARNHRGLLVLLVVLLVVLNVCRNCVVVDDPVRVVCCVPPPLPCRLVPHQVPDPDFQFLSLLSSLLSQLSSCSSVVPVVSLCCQQPVPGHHLVRNCVPQQDPVRAGPVPDPVSRVSSCSSNVSSVRSCVRRVVVVVVVLVVCCVVPNCVVVCVVVVVVVVVVVVVVCVVVVVVVVPDDDDD

Radius of gyration: 23.95 Å; chains: 1; bounding box: 78×52×65 Å

Secondary structure (DSSP, 8-state):
-HHHHHHHHHHTT----PPPPSSP-SS--HHHHHHHHHHHTSTTHHHHHHHHHHHHHHHHTS-----SSS--SSS----TTT--SSSSSHHHHHHHHHHHHHHHHHTGGGS-HHHHHHHIIIIIHHHIIIIITT----SSHHHHHHHHHHHHHHHHHT-HHHHHHHHH-TTTSHHHHHHHHB-TTS-BTT--HHHHHHHHHHHHHHHHHHHHTTTHHHHHHHHHHHHH-SHHHHHHHHHHHHHHHHHHHHHHHHHTTS-----